Protein AF-L9LG79-F1 (afdb_monomer)

Foldseek 3Di:
DAFPDDAWDWDDPDPPDIDIDHHDDDDDDPPDDPLNCLLQVNDDLVPDPDLQSVLQVLQVQAAPVLLCVLQVWDFDADDPVDDRRDGGHLCSSQQRNQVPVVCADPVRGRPSSVSSSVVSVCSNVCVSPGDDDDPPDDRVVVVVVVVVVVVVVVVVVVPDPDDDDDDDDPPPDPPVVVVVPPDPPPPPPPPDDDDDDDDDDDDDDDDDDDDDDDDDDDDDDDPDDDDDDDDPVCVVCVVVPD

Solvent-accessible surface area (backbone atoms only — not comparable to full-atom values): 16298 Å² total; per-residue (Å²): 123,75,75,76,53,78,56,77,43,80,46,77,79,49,103,89,42,71,48,75,50,63,45,83,80,83,78,91,56,96,84,62,50,74,38,54,37,40,59,70,46,69,43,66,64,90,76,58,82,75,49,58,62,35,41,35,52,48,25,70,71,45,54,61,72,58,54,26,66,74,67,75,39,73,62,77,73,68,56,92,93,42,66,85,83,60,62,55,53,39,64,45,50,24,43,37,57,7,55,76,82,61,40,55,40,98,86,70,44,52,31,40,68,65,36,40,45,54,54,52,50,34,36,56,72,48,79,53,73,78,78,84,53,61,91,96,50,61,58,69,67,49,49,55,54,53,51,52,53,53,52,56,58,58,52,67,76,66,73,71,98,68,96,76,81,96,70,87,76,82,77,85,71,61,70,70,60,58,60,67,74,68,44,90,79,73,76,75,84,71,90,66,93,76,92,76,86,85,87,88,80,87,90,80,88,81,86,87,82,87,91,82,91,82,87,85,88,87,83,92,84,81,87,78,87,82,82,83,93,82,76,64,68,76,69,79,52,60,82,73,80,118

Sequence (242 aa):
MPGHTKHFQILYVEPGLCLCDCPGLVMPSFVSTKAEMTCKGILPIDQMRDHILPVSLVCQNIPRHVLEATYSISIIKPREDEDPLRPPTSEELLTAYGCMPGFMTAHGQPDQPRSARYILKDYVSGKLLYCHPPPGRDPVTFRHRHRRLLESRTDGDRIKTQPGGNKKAKQIENVVNKMFIHHENVRALTKGVQPGMGYKLGSGVVTAAAVSSESVVGKPWKKHGKGNKKEKSRRLYKHLDM

InterPro domains:
  IPR043358 Ras GTPase GNL1-like [PTHR45709] (2-238)

Secondary structure (DSSP, 8-state):
------S-EEEEEETTEEEEE--------TT--HHHHHHTT-S-GGG-S--HHHHHHHHHHS-HHHHHHHHT--PPPPPTTS-TTPPPPHHHHHHHHHHTTT-B-TTS-B-HHHHHHHHHHHHHHTSS---PPPTTS-HHHHHHHHHHHHHHHHHTTSS---------------HHHHHHHS-TT-------------------PPPP--------------------S---HHHHTGGG--

pLDDT: mean 71.98, std 23.33, range [27.42, 96.44]

Structure (mmCIF, N/CA/C/O backbone):
data_AF-L9LG79-F1
#
_entry.id   AF-L9LG79-F1
#
loop_
_atom_site.group_PDB
_atom_site.id
_atom_site.type_symbol
_atom_site.label_atom_id
_atom_site.label_alt_id
_atom_site.label_comp_id
_atom_site.label_asym_id
_atom_site.label_entity_id
_atom_site.label_seq_id
_atom_site.pdbx_PDB_ins_code
_atom_site.Cartn_x
_atom_site.Cartn_y
_atom_site.Cartn_z
_atom_site.occupancy
_atom_site.B_iso_or_equiv
_atom_site.auth_seq_id
_atom_site.auth_comp_id
_atom_site.auth_asym_id
_atom_site.auth_atom_id
_atom_site.pdbx_PDB_model_num
ATOM 1 N N . MET A 1 1 ? -4.180 7.624 9.162 1.00 57.59 1 MET A N 1
ATOM 2 C CA . MET A 1 1 ? -2.892 7.484 9.865 1.00 57.59 1 MET A CA 1
ATOM 3 C C . MET A 1 1 ? -3.133 6.618 11.085 1.00 57.59 1 MET A C 1
ATOM 5 O O . MET A 1 1 ? -4.168 6.811 11.713 1.00 57.59 1 MET A O 1
ATOM 9 N N . PRO A 1 2 ? -2.265 5.643 11.375 1.00 72.31 2 PRO A N 1
ATOM 10 C CA . PRO A 1 2 ? -2.375 4.846 12.594 1.00 72.31 2 PRO A CA 1
ATOM 11 C C . PRO A 1 2 ? -2.256 5.741 13.841 1.00 72.31 2 PRO A C 1
ATOM 13 O O . PRO A 1 2 ? -1.554 6.751 13.810 1.00 72.31 2 PRO A O 1
ATOM 16 N N . GLY A 1 3 ? -2.957 5.383 14.923 1.00 79.25 3 GLY A N 1
ATOM 17 C CA . GLY A 1 3 ? -2.868 6.084 16.213 1.00 79.25 3 GLY A CA 1
ATOM 18 C C . GLY A 1 3 ? -3.771 7.315 16.386 1.00 79.25 3 GLY A C 1
ATOM 19 O O . GLY A 1 3 ? -3.386 8.255 17.080 1.00 79.25 3 GLY A O 1
ATOM 20 N N . HIS A 1 4 ? -4.955 7.335 15.761 1.00 84.06 4 HIS A N 1
ATOM 21 C CA . HIS A 1 4 ? -5.929 8.428 15.934 1.00 84.06 4 HIS A CA 1
ATOM 22 C C . HIS A 1 4 ? -6.555 8.456 17.338 1.00 84.06 4 HIS A C 1
ATOM 24 O O . HIS A 1 4 ? -6.509 9.491 18.003 1.00 84.06 4 HIS A O 1
ATOM 30 N N . THR A 1 5 ? -7.089 7.329 17.819 1.00 88.00 5 THR A N 1
ATOM 31 C CA . THR A 1 5 ? -7.620 7.210 19.187 1.00 88.00 5 THR A CA 1
ATOM 32 C C . THR A 1 5 ? -6.463 7.013 20.166 1.00 88.00 5 THR A C 1
ATOM 34 O O . THR A 1 5 ? -5.733 6.027 20.080 1.00 88.00 5 THR A O 1
ATOM 37 N N . LYS A 1 6 ? -6.272 7.967 21.087 1.00 89.19 6 LYS A N 1
ATOM 38 C CA . LYS A 1 6 ? -5.185 7.939 22.091 1.00 89.19 6 LYS A CA 1
ATOM 39 C C . LYS A 1 6 ? -5.647 7.588 23.499 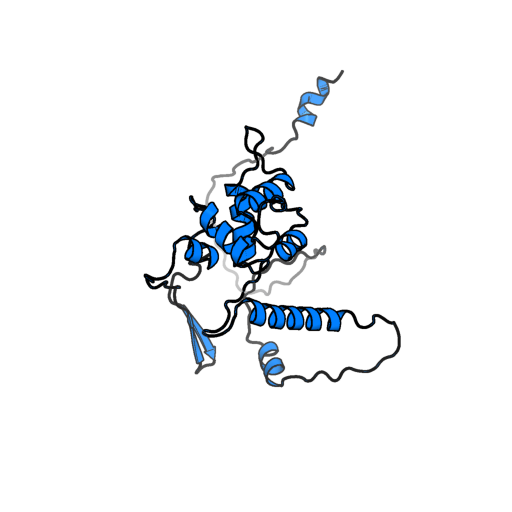1.00 89.19 6 LYS A C 1
ATOM 41 O O . LYS A 1 6 ? -4.856 7.098 24.297 1.00 89.19 6 LYS A O 1
ATOM 46 N N . HIS A 1 7 ? -6.904 7.874 23.807 1.00 91.56 7 HIS A N 1
ATOM 47 C CA . HIS A 1 7 ? -7.480 7.690 25.130 1.00 91.56 7 HIS A CA 1
ATOM 48 C C . HIS A 1 7 ? -8.669 6.751 25.029 1.00 91.56 7 HIS A C 1
ATOM 50 O O . HIS A 1 7 ? -9.323 6.699 23.991 1.00 91.56 7 HIS A O 1
ATOM 56 N N . PHE A 1 8 ? -8.934 6.029 26.111 1.00 93.62 8 PHE A N 1
ATOM 57 C CA . PHE A 1 8 ? -10.155 5.254 26.250 1.00 93.62 8 PHE A CA 1
ATOM 58 C C . PHE A 1 8 ? -11.365 6.194 26.231 1.00 93.62 8 PHE A C 1
ATOM 60 O O . PHE A 1 8 ? -11.352 7.234 26.895 1.00 93.62 8 PHE A O 1
ATOM 67 N N . GLN A 1 9 ? -12.383 5.853 25.451 1.00 93.75 9 GLN A N 1
ATOM 68 C CA . GLN A 1 9 ? -13.577 6.668 25.265 1.00 93.75 9 GLN A CA 1
ATOM 69 C C . GLN A 1 9 ? -14.819 5.807 25.462 1.00 93.75 9 GLN A C 1
ATOM 71 O O . GLN A 1 9 ? -14.896 4.695 24.950 1.00 93.75 9 GLN A O 1
ATOM 76 N N . ILE A 1 10 ? -15.798 6.342 26.192 1.00 95.31 10 ILE A N 1
ATOM 77 C CA . ILE A 1 10 ? -17.109 5.717 26.376 1.00 95.31 10 ILE A CA 1
ATOM 78 C C . ILE A 1 10 ? -18.143 6.581 25.661 1.00 95.31 10 ILE A C 1
ATOM 80 O O . ILE A 1 10 ? -18.226 7.786 25.903 1.00 95.31 10 ILE A O 1
ATOM 84 N N . LEU A 1 11 ? -18.942 5.960 24.804 1.00 94.31 11 LEU A N 1
ATOM 85 C CA . LEU A 1 11 ? -20.048 6.573 24.086 1.00 94.31 11 LEU A CA 1
ATOM 86 C C . LEU A 1 11 ? -21.357 5.908 24.525 1.00 94.31 11 LEU A C 1
ATOM 88 O O . LEU A 1 11 ? -21.603 4.743 24.222 1.00 94.31 11 LEU A O 1
ATOM 92 N N . TYR A 1 12 ? -22.200 6.644 25.242 1.00 95.25 12 TYR A N 1
ATOM 93 C CA . TYR A 1 12 ? -23.535 6.181 25.627 1.00 95.25 12 TYR A CA 1
ATOM 94 C C . TYR A 1 12 ? -24.492 6.348 24.442 1.00 95.25 12 TYR A C 1
ATOM 96 O O . TYR A 1 12 ? -24.709 7.471 23.988 1.00 95.25 12 TYR A O 1
ATOM 104 N N . VAL A 1 13 ? -25.031 5.240 23.927 1.00 95.38 13 VAL A N 1
ATOM 105 C CA . VAL A 1 13 ? -25.974 5.238 22.792 1.00 95.38 13 VAL A CA 1
ATOM 106 C C . VAL A 1 13 ? -27.411 5.229 23.307 1.00 95.38 13 VAL A C 1
ATOM 108 O O . V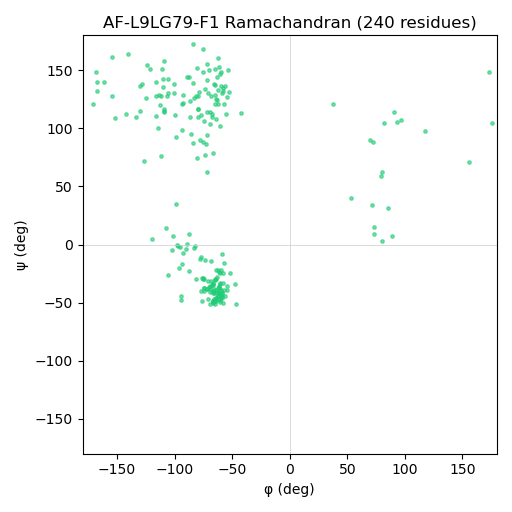AL A 1 13 ? -28.238 6.012 22.851 1.00 95.38 13 VAL A O 1
ATOM 111 N N . GLU A 1 14 ? -27.681 4.389 24.305 1.00 95.50 14 GLU A N 1
ATOM 112 C CA . GLU A 1 14 ? -28.974 4.248 24.975 1.00 95.50 14 GLU A CA 1
ATOM 113 C C . GLU A 1 14 ? -28.761 4.059 26.489 1.00 95.50 14 GLU A C 1
ATOM 115 O O . GLU A 1 14 ? -27.652 3.718 26.908 1.00 95.50 14 GLU A O 1
ATOM 120 N N . PRO A 1 15 ? -29.797 4.225 27.335 1.00 91.06 15 PRO A N 1
ATOM 121 C CA . PRO A 1 15 ? -29.670 4.126 28.795 1.00 91.06 15 PRO A CA 1
ATOM 122 C C . PRO A 1 15 ? -29.109 2.795 29.331 1.00 91.06 15 PRO A C 1
ATOM 124 O O . PRO A 1 15 ? -28.685 2.742 30.481 1.00 91.06 15 PRO A O 1
ATOM 127 N N . GLY A 1 16 ? -29.088 1.734 28.515 1.00 94.75 16 GLY A N 1
ATOM 128 C CA . GLY A 1 16 ? -28.491 0.432 28.841 1.00 94.75 16 GLY A CA 1
ATOM 129 C C . GLY A 1 16 ? -27.353 -0.010 27.913 1.00 94.75 16 GLY A C 1
ATOM 130 O O . GLY A 1 16 ? -26.875 -1.133 28.050 1.00 94.75 16 GLY A O 1
ATOM 131 N N . LEU A 1 17 ? -26.923 0.833 26.966 1.00 95.44 17 LEU A N 1
ATOM 132 C CA . LEU A 1 17 ? -25.898 0.496 25.976 1.00 95.44 17 LEU A CA 1
ATOM 133 C C . LEU A 1 17 ? -24.824 1.583 25.915 1.00 95.44 17 LEU A C 1
ATOM 135 O O . LEU A 1 17 ? -25.067 2.705 25.460 1.00 95.44 17 LEU A O 1
ATOM 139 N N . CYS A 1 18 ? -23.607 1.213 26.305 1.00 95.25 18 CYS A N 1
ATOM 140 C CA . CYS A 1 18 ? -22.413 2.013 26.087 1.00 95.25 18 CYS A CA 1
ATOM 141 C C . CYS A 1 18 ? -21.436 1.286 25.155 1.00 95.25 18 CYS A C 1
ATOM 143 O O . CYS A 1 18 ? -21.248 0.073 25.231 1.00 95.25 18 CYS A O 1
ATOM 145 N N . LEU A 1 19 ? -20.824 2.046 24.252 1.00 96.19 19 LEU A N 1
ATOM 146 C CA . LEU A 1 19 ? -19.728 1.602 23.405 1.00 96.19 19 LEU A CA 1
ATOM 147 C C . LEU A 1 19 ? -18.424 2.112 24.005 1.00 96.19 19 LEU A C 1
ATOM 149 O O . LEU A 1 19 ? -18.297 3.298 24.300 1.00 96.19 19 LEU A O 1
ATOM 153 N N . CYS A 1 20 ? -17.456 1.222 24.160 1.00 94.69 20 CYS A N 1
ATOM 154 C CA . CYS A 1 20 ? -16.129 1.561 24.650 1.00 94.69 20 CYS A CA 1
ATOM 155 C C . CYS A 1 20 ? -15.136 1.447 23.489 1.00 94.69 20 CYS A C 1
ATOM 157 O O . CYS A 1 20 ? -14.930 0.347 22.978 1.00 94.69 20 CYS A O 1
ATOM 159 N N . ASP A 1 21 ? -14.532 2.563 23.081 1.00 95.44 21 ASP A N 1
ATOM 160 C CA . ASP A 1 21 ? -13.437 2.593 22.106 1.00 95.44 21 ASP A CA 1
ATOM 161 C C . ASP A 1 21 ? -12.097 2.745 22.838 1.00 95.44 21 ASP A C 1
ATOM 163 O O . ASP A 1 21 ? -11.971 3.507 23.805 1.00 95.44 21 ASP A O 1
ATOM 167 N N . CYS A 1 22 ? -11.084 2.001 22.405 1.00 92.25 22 CYS A N 1
ATOM 168 C CA . CYS A 1 22 ? -9.771 1.966 23.039 1.00 92.25 22 CYS A CA 1
ATOM 169 C C . CYS A 1 22 ? -8.668 2.325 22.035 1.00 92.25 22 CYS A C 1
ATOM 171 O O . CYS A 1 22 ? -8.832 2.161 20.825 1.00 92.25 22 CYS A O 1
ATOM 173 N N . PRO A 1 23 ? -7.521 2.846 22.507 1.00 92.69 23 PRO A N 1
ATOM 174 C CA . PRO A 1 23 ? -6.395 3.089 21.620 1.00 92.69 23 PRO A CA 1
ATOM 175 C C . PRO A 1 23 ? -5.941 1.783 20.958 1.00 92.69 23 PRO A C 1
ATOM 177 O O . PRO A 1 23 ? -5.815 0.746 21.610 1.00 92.69 23 PRO A O 1
ATOM 180 N N . GLY A 1 24 ? -5.666 1.850 19.655 1.00 86.88 24 GLY A N 1
ATOM 181 C CA . GLY A 1 24 ? -5.198 0.697 18.893 1.00 86.88 24 GLY A CA 1
ATOM 182 C C . GLY A 1 24 ? -3.842 0.204 19.398 1.00 86.88 24 GLY A C 1
ATOM 183 O O . GLY A 1 24 ? -2.871 0.962 19.422 1.00 86.88 24 GLY A O 1
ATOM 184 N N . LEU A 1 25 ? -3.772 -1.076 19.759 1.00 88.69 25 LEU A N 1
ATOM 185 C CA . LEU A 1 25 ? -2.547 -1.766 20.149 1.00 88.69 25 LEU A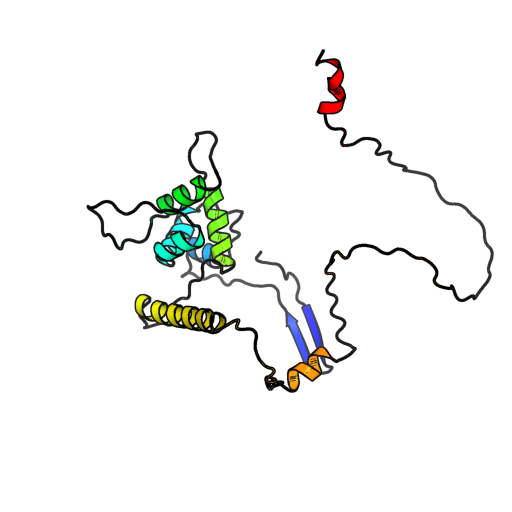 CA 1
ATOM 186 C C . LEU A 1 25 ? -2.168 -2.783 19.070 1.00 88.69 25 LEU A C 1
ATOM 188 O O . LEU A 1 25 ? -3.012 -3.540 18.595 1.00 88.69 25 LEU A O 1
ATOM 192 N N . VAL A 1 26 ? -0.887 -2.826 18.709 1.00 84.81 26 VAL A N 1
ATOM 193 C CA . VAL A 1 26 ? -0.342 -3.855 17.818 1.00 84.81 26 VAL A CA 1
ATOM 194 C C . VAL A 1 26 ? 0.534 -4.780 18.647 1.00 84.81 26 VAL A C 1
ATOM 196 O O . VAL A 1 26 ? 1.543 -4.345 19.200 1.00 84.81 26 VAL A O 1
ATOM 199 N N . MET A 1 27 ? 0.145 -6.051 18.745 1.00 83.75 27 MET A N 1
ATOM 200 C CA . MET A 1 27 ? 0.958 -7.061 19.420 1.00 83.75 27 MET A CA 1
ATOM 201 C C . MET A 1 27 ? 2.199 -7.396 18.578 1.00 83.75 27 MET A C 1
ATOM 203 O O . MET A 1 27 ? 2.097 -7.474 17.349 1.00 83.75 27 MET A O 1
ATOM 207 N N . PRO A 1 28 ? 3.366 -7.621 19.204 1.00 79.62 28 PRO A N 1
ATOM 208 C CA . PRO A 1 28 ? 4.542 -8.086 18.485 1.00 79.62 28 PRO A CA 1
ATOM 209 C C . PRO A 1 28 ? 4.257 -9.465 17.874 1.00 79.62 28 PRO A C 1
ATOM 211 O O . PRO A 1 28 ? 3.933 -10.417 18.578 1.00 79.62 28 PRO A O 1
ATOM 214 N N . SER A 1 29 ? 4.371 -9.569 16.550 1.00 78.81 29 SER A N 1
ATOM 215 C CA . SER A 1 29 ? 4.266 -10.831 15.818 1.00 78.81 29 SER A CA 1
ATOM 216 C C . SER A 1 29 ? 5.623 -11.173 15.223 1.00 78.81 29 SER A C 1
ATOM 218 O O . SER A 1 29 ? 6.137 -10.427 14.393 1.00 78.81 29 SER A O 1
ATOM 220 N N . PHE A 1 30 ? 6.181 -12.321 15.606 1.00 76.44 30 PHE A N 1
ATOM 221 C CA . PHE A 1 30 ? 7.454 -12.816 15.069 1.00 76.44 30 PHE A CA 1
ATOM 222 C C . PHE A 1 30 ? 7.379 -13.230 13.592 1.00 76.44 30 PHE A C 1
ATOM 224 O O . PHE A 1 30 ? 8.407 -13.405 12.949 1.00 76.44 30 PHE A O 1
ATOM 231 N N . VAL A 1 31 ? 6.168 -13.384 13.049 1.00 76.62 31 VAL A N 1
ATOM 232 C CA . VAL A 1 31 ? 5.935 -13.895 11.690 1.00 76.62 31 VAL A CA 1
ATOM 233 C C . VAL A 1 31 ? 5.826 -12.760 10.663 1.00 76.62 31 VAL A C 1
ATOM 235 O O . VAL A 1 31 ? 5.961 -12.995 9.468 1.00 76.62 31 VAL A O 1
ATOM 238 N N . SER A 1 32 ? 5.599 -11.515 11.097 1.00 82.88 32 SER A N 1
ATOM 239 C CA . SER A 1 32 ? 5.387 -10.393 10.175 1.00 82.88 32 SER A CA 1
ATOM 240 C C . SER A 1 32 ? 6.684 -9.655 9.864 1.00 82.88 32 SER A C 1
ATOM 242 O O . SER A 1 32 ? 7.326 -9.089 10.747 1.00 82.88 32 SER A O 1
ATOM 244 N N . THR A 1 33 ? 7.036 -9.580 8.582 1.00 91.12 33 THR A N 1
ATOM 245 C CA . THR A 1 33 ? 8.153 -8.742 8.134 1.00 91.12 33 THR A CA 1
ATOM 246 C C . THR A 1 33 ? 7.797 -7.252 8.210 1.00 91.12 33 THR A C 1
ATOM 248 O O . THR A 1 33 ? 6.635 -6.853 8.091 1.00 91.12 33 THR A O 1
ATOM 251 N N . LYS A 1 34 ? 8.809 -6.382 8.331 1.00 90.62 34 LYS A N 1
ATOM 252 C CA . LYS A 1 34 ? 8.632 -4.915 8.283 1.00 90.62 34 LYS A CA 1
ATOM 253 C C . LYS A 1 34 ? 7.909 -4.456 7.007 1.00 90.62 34 LYS A C 1
ATOM 255 O O . LYS A 1 34 ? 7.118 -3.511 7.039 1.00 90.62 34 LYS A O 1
ATOM 260 N N . ALA A 1 35 ? 8.170 -5.134 5.888 1.00 92.88 35 ALA A N 1
ATOM 261 C CA . ALA A 1 35 ? 7.524 -4.854 4.614 1.00 92.88 35 ALA A CA 1
ATOM 262 C C . ALA A 1 35 ? 6.016 -5.140 4.678 1.00 92.88 35 ALA A C 1
ATOM 264 O O . ALA A 1 35 ? 5.216 -4.262 4.356 1.00 92.88 35 ALA A O 1
ATOM 265 N N . GLU A 1 36 ? 5.619 -6.298 5.210 1.00 92.25 36 GLU A N 1
ATOM 266 C CA . 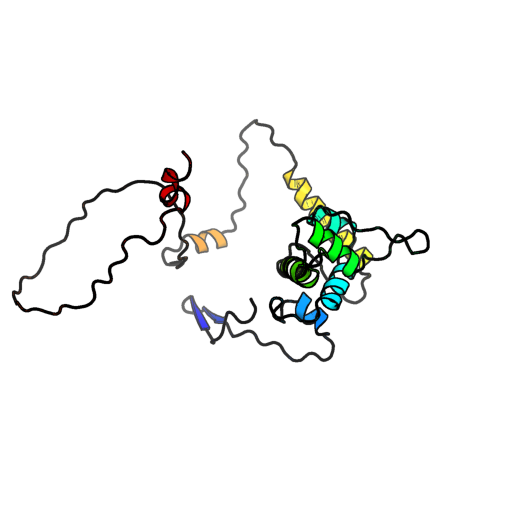GLU A 1 36 ? 4.207 -6.621 5.428 1.00 92.25 36 GLU A CA 1
ATOM 267 C C . GLU A 1 36 ? 3.518 -5.646 6.379 1.00 92.25 36 GLU A C 1
ATOM 269 O O . GLU A 1 36 ? 2.399 -5.217 6.110 1.00 92.25 36 GLU A O 1
ATOM 274 N N . MET A 1 37 ? 4.172 -5.268 7.480 1.00 91.88 37 MET A N 1
ATOM 275 C CA . MET A 1 37 ? 3.613 -4.293 8.421 1.00 91.88 37 MET A CA 1
ATOM 276 C C . MET A 1 37 ? 3.358 -2.935 7.751 1.00 91.88 37 MET A C 1
ATOM 278 O O . MET A 1 37 ? 2.394 -2.247 8.086 1.00 91.88 37 MET A O 1
ATOM 282 N N . THR A 1 38 ? 4.191 -2.558 6.778 1.00 93.25 38 THR A N 1
ATOM 283 C CA . THR A 1 38 ? 4.014 -1.331 5.990 1.00 93.25 38 THR A CA 1
ATOM 284 C C . THR A 1 38 ? 2.827 -1.466 5.033 1.00 93.25 38 THR A C 1
ATOM 286 O O . THR A 1 38 ? 1.958 -0.598 5.015 1.00 93.25 38 THR A O 1
ATOM 289 N N . CYS A 1 39 ? 2.724 -2.584 4.306 1.00 92.75 39 CYS A N 1
ATOM 290 C CA . CYS A 1 39 ? 1.586 -2.884 3.427 1.00 92.75 39 CYS A CA 1
ATOM 291 C C . CYS A 1 39 ? 0.252 -3.016 4.184 1.00 92.75 39 CYS A C 1
ATOM 293 O O . CYS A 1 39 ? -0.796 -2.728 3.617 1.00 92.75 39 CYS A O 1
ATOM 295 N N . LYS A 1 40 ? 0.281 -3.424 5.459 1.00 90.75 40 LYS A N 1
ATOM 296 C CA . LYS A 1 40 ? -0.885 -3.498 6.360 1.00 90.75 40 LYS A CA 1
ATOM 297 C C . LYS A 1 40 ? -1.240 -2.146 7.006 1.00 90.75 40 LYS A C 1
ATOM 299 O O . LYS A 1 40 ? -2.194 -2.074 7.772 1.00 90.75 40 LYS A O 1
ATOM 304 N N . GLY A 1 41 ? -0.481 -1.077 6.739 1.00 90.31 41 GLY A N 1
ATOM 305 C CA . GLY A 1 41 ? -0.735 0.260 7.292 1.00 90.31 41 GLY A CA 1
ATOM 306 C C . GLY A 1 41 ? -0.402 0.423 8.781 1.00 90.31 41 GLY A C 1
ATOM 307 O O . GLY A 1 41 ? -0.823 1.406 9.392 1.00 90.31 41 GLY A O 1
ATOM 308 N N . ILE A 1 42 ? 0.350 -0.518 9.363 1.00 90.38 42 ILE A N 1
ATOM 309 C CA . ILE A 1 42 ? 0.795 -0.473 10.764 1.00 90.38 42 ILE A CA 1
ATOM 310 C C . ILE A 1 42 ? 1.941 0.530 10.915 1.00 90.38 42 ILE A C 1
ATOM 312 O O . ILE A 1 42 ? 1.929 1.371 11.813 1.00 90.38 42 ILE A O 1
ATOM 316 N N . LEU A 1 43 ? 2.938 0.437 10.030 1.00 90.31 43 LEU A N 1
ATOM 317 C CA . LEU A 1 43 ? 4.090 1.335 10.033 1.00 90.31 43 LEU A CA 1
ATOM 318 C C . LEU A 1 43 ? 3.808 2.598 9.205 1.00 90.31 43 LEU A C 1
ATOM 320 O O . LEU A 1 43 ? 3.144 2.523 8.167 1.00 90.31 43 LEU A O 1
ATOM 324 N N . PRO A 1 44 ? 4.326 3.768 9.620 1.00 91.25 44 PRO A N 1
ATOM 325 C CA . PRO A 1 44 ? 4.123 5.012 8.891 1.00 91.25 44 PRO A CA 1
ATOM 326 C C . PRO A 1 44 ? 4.849 4.989 7.537 1.00 91.25 44 PRO A C 1
ATOM 328 O O . PRO A 1 44 ? 6.076 5.061 7.469 1.00 91.25 44 PRO A O 1
ATOM 331 N N . ILE A 1 45 ? 4.077 4.968 6.446 1.00 94.06 45 ILE A N 1
ATOM 332 C CA . ILE A 1 45 ? 4.592 4.981 5.061 1.00 94.06 45 ILE A CA 1
ATOM 333 C C . ILE A 1 45 ? 5.418 6.247 4.779 1.00 94.06 45 ILE A C 1
ATOM 335 O O . ILE A 1 45 ? 6.411 6.207 4.056 1.00 94.06 45 ILE A O 1
ATOM 339 N N . ASP A 1 46 ? 5.050 7.384 5.373 1.00 92.00 46 ASP A N 1
ATOM 340 C CA . ASP A 1 46 ? 5.747 8.654 5.138 1.00 92.00 46 ASP A CA 1
ATOM 341 C C . ASP A 1 46 ? 7.207 8.636 5.617 1.00 92.00 46 ASP A C 1
ATOM 343 O O . ASP A 1 46 ? 8.060 9.273 5.004 1.00 92.00 46 ASP A O 1
ATOM 347 N N . GLN A 1 47 ? 7.514 7.851 6.653 1.00 89.94 47 GLN A N 1
ATOM 348 C CA . GLN A 1 47 ? 8.840 7.775 7.279 1.00 89.94 47 GLN A CA 1
ATOM 349 C C . GLN A 1 47 ? 9.643 6.542 6.838 1.00 89.94 47 GLN A C 1
ATOM 351 O O . GLN A 1 47 ? 10.710 6.262 7.388 1.00 89.94 47 GLN A O 1
ATOM 356 N N . MET A 1 48 ? 9.150 5.783 5.854 1.00 90.62 48 MET A N 1
ATOM 357 C CA . MET A 1 48 ? 9.848 4.591 5.386 1.00 90.62 48 MET A CA 1
ATOM 358 C C . MET A 1 48 ? 11.187 4.945 4.723 1.00 90.62 48 MET A C 1
ATOM 360 O O . MET A 1 48 ? 11.277 5.892 3.931 1.00 90.62 48 MET A O 1
ATOM 364 N N . ARG A 1 49 ? 12.213 4.146 5.036 1.00 89.56 49 ARG A N 1
ATOM 365 C CA . ARG A 1 49 ? 13.526 4.169 4.370 1.00 89.56 49 ARG A CA 1
ATOM 366 C C . ARG A 1 49 ? 13.578 3.132 3.246 1.00 89.56 49 ARG A C 1
ATOM 368 O O . ARG A 1 49 ? 13.907 3.459 2.109 1.00 89.56 49 ARG A O 1
ATOM 375 N N . ASP A 1 50 ? 13.135 1.915 3.555 1.00 92.69 50 ASP A N 1
ATOM 376 C CA . ASP A 1 50 ? 13.176 0.768 2.647 1.00 92.69 50 ASP A CA 1
ATOM 377 C C . ASP A 1 50 ? 11.849 0.653 1.891 1.00 92.69 50 ASP A C 1
ATOM 379 O O . ASP A 1 50 ? 10.857 0.149 2.415 1.00 92.69 50 ASP A O 1
ATOM 383 N N . HIS A 1 51 ? 11.818 1.155 0.659 1.00 94.50 51 HIS A N 1
ATOM 384 C CA . HIS A 1 51 ? 10.611 1.177 -0.172 1.00 94.50 51 HIS A CA 1
ATOM 385 C C . HIS A 1 51 ? 10.527 -0.006 -1.147 1.00 94.50 51 HIS A C 1
ATOM 387 O O . HIS A 1 51 ? 9.439 -0.365 -1.587 1.00 94.50 51 HIS A O 1
ATOM 393 N N . ILE A 1 52 ? 11.661 -0.647 -1.439 1.00 95.19 52 ILE A N 1
ATOM 394 C CA . ILE A 1 52 ? 11.770 -1.744 -2.409 1.00 95.19 52 ILE A CA 1
ATOM 395 C C . ILE A 1 52 ? 10.974 -2.971 -1.946 1.00 95.19 52 ILE A C 1
ATOM 397 O O . ILE A 1 52 ? 10.133 -3.472 -2.688 1.00 95.19 52 ILE A O 1
ATOM 401 N N . LEU A 1 53 ? 11.183 -3.431 -0.705 1.00 95.06 53 LEU A N 1
ATOM 402 C CA . LEU A 1 53 ? 10.533 -4.644 -0.192 1.00 95.06 53 LEU A CA 1
ATOM 403 C C . LEU A 1 53 ? 8.999 -4.520 -0.098 1.00 95.06 53 LEU A C 1
ATOM 405 O O . LEU A 1 53 ? 8.321 -5.410 -0.612 1.00 95.06 53 LEU A O 1
ATOM 409 N N . PRO A 1 54 ? 8.417 -3.445 0.483 1.00 95.62 54 PRO A N 1
ATOM 410 C CA . PRO A 1 54 ? 6.963 -3.271 0.483 1.00 95.62 54 PRO A CA 1
ATOM 411 C C . PRO A 1 54 ? 6.367 -3.233 -0.928 1.00 95.62 54 PRO A C 1
ATOM 413 O O . PRO A 1 54 ? 5.331 -3.841 -1.176 1.00 95.62 54 PRO A O 1
ATOM 416 N N . VAL A 1 55 ? 7.020 -2.549 -1.873 1.00 96.44 55 VAL A N 1
ATOM 417 C CA . VAL A 1 55 ? 6.530 -2.470 -3.257 1.00 96.44 55 VAL A CA 1
ATOM 418 C C . VAL A 1 55 ? 6.653 -3.818 -3.967 1.00 96.44 55 VAL A C 1
ATOM 420 O O . VAL A 1 55 ? 5.738 -4.201 -4.686 1.00 96.44 55 VAL A O 1
ATOM 423 N N . SER A 1 56 ? 7.722 -4.576 -3.720 1.00 95.56 56 SER A N 1
ATOM 424 C CA . SER A 1 56 ? 7.882 -5.935 -4.250 1.00 95.56 56 SER A CA 1
ATOM 425 C C . SER A 1 56 ? 6.742 -6.856 -3.799 1.00 95.56 56 SER A C 1
ATOM 427 O O . SER A 1 56 ? 6.164 -7.566 -4.621 1.00 95.56 56 SER A O 1
ATOM 429 N N . LEU A 1 57 ? 6.319 -6.769 -2.530 1.00 94.62 57 LEU A N 1
ATOM 430 C CA . LEU A 1 57 ? 5.135 -7.491 -2.045 1.00 94.62 57 LEU A CA 1
ATOM 431 C C . LEU A 1 57 ? 3.855 -7.061 -2.775 1.00 94.62 57 LEU A C 1
ATOM 433 O O . LEU A 1 57 ? 3.036 -7.905 -3.135 1.00 94.62 57 LEU A O 1
ATOM 437 N N . VAL A 1 58 ? 3.680 -5.762 -3.040 1.00 94.94 58 VAL A N 1
ATOM 438 C CA . VAL A 1 58 ? 2.539 -5.268 -3.831 1.00 94.94 58 VAL A CA 1
ATOM 439 C C . VAL A 1 58 ? 2.567 -5.840 -5.250 1.00 94.94 58 VAL A C 1
ATOM 441 O O . VAL A 1 58 ? 1.527 -6.285 -5.728 1.00 94.94 58 VAL A O 1
ATOM 444 N N . CYS A 1 59 ? 3.730 -5.897 -5.901 1.00 93.88 59 CYS A N 1
ATOM 445 C CA . CYS A 1 59 ? 3.880 -6.490 -7.231 1.00 93.88 59 CYS A CA 1
ATOM 446 C C . CYS A 1 59 ? 3.597 -8.000 -7.268 1.00 93.88 59 CYS A C 1
ATOM 448 O O . CYS A 1 59 ? 3.138 -8.513 -8.284 1.00 93.88 59 CYS A O 1
ATOM 450 N N . GLN A 1 60 ? 3.867 -8.721 -6.179 1.00 92.06 60 GLN A N 1
ATOM 451 C CA . GLN A 1 60 ? 3.539 -10.146 -6.065 1.00 92.06 60 GLN A CA 1
ATOM 452 C C . GLN A 1 60 ? 2.034 -10.363 -5.848 1.00 92.06 60 GLN A C 1
ATOM 454 O O . GLN A 1 60 ? 1.440 -11.282 -6.410 1.00 92.06 60 GLN A O 1
ATOM 459 N N . ASN A 1 61 ? 1.396 -9.489 -5.069 1.00 91.06 61 ASN A N 1
ATOM 460 C CA . ASN A 1 61 ? -0.028 -9.578 -4.745 1.00 91.06 61 ASN A CA 1
ATOM 461 C C . ASN A 1 61 ? -0.930 -9.104 -5.905 1.00 91.06 61 ASN A C 1
ATOM 463 O O . ASN A 1 61 ? -1.990 -9.684 -6.192 1.00 91.06 61 ASN A O 1
ATOM 467 N N . ILE A 1 62 ? -0.524 -8.029 -6.586 1.00 90.88 62 ILE A N 1
ATOM 468 C CA . ILE A 1 62 ? -1.286 -7.364 -7.644 1.00 90.88 62 ILE A CA 1
ATOM 469 C C . ILE A 1 62 ? -0.663 -7.683 -9.016 1.00 90.88 62 ILE A C 1
ATOM 471 O O . ILE A 1 62 ? 0.521 -7.460 -9.234 1.00 90.88 62 ILE A O 1
ATOM 475 N N . PRO A 1 63 ? -1.451 -8.169 -9.986 1.00 89.75 63 PRO A N 1
ATOM 476 C CA . PRO A 1 63 ? -0.970 -8.636 -11.263 1.00 89.75 63 PRO A CA 1
ATOM 477 C C . PRO A 1 63 ? -0.743 -7.427 -12.163 1.00 89.75 63 PRO A C 1
ATOM 479 O O . PRO A 1 63 ? -1.453 -6.420 -12.066 1.00 89.75 63 PRO A O 1
ATOM 482 N N . ARG A 1 64 ? 0.194 -7.576 -13.099 1.00 89.88 64 ARG A N 1
ATOM 483 C CA . ARG A 1 64 ? 0.622 -6.514 -14.019 1.00 89.88 64 ARG A CA 1
ATOM 484 C C . ARG A 1 64 ? -0.556 -5.765 -14.658 1.00 89.88 64 ARG A C 1
ATOM 486 O O . ARG A 1 64 ? -0.646 -4.555 -14.501 1.00 89.88 64 ARG A O 1
ATOM 493 N N . HIS A 1 65 ? -1.518 -6.486 -15.242 1.00 88.44 65 HIS A N 1
ATOM 494 C CA . HIS A 1 65 ? -2.675 -5.873 -15.915 1.00 88.44 65 HIS A CA 1
ATOM 495 C C . HIS A 1 65 ? -3.520 -4.951 -15.015 1.00 88.44 65 HIS A C 1
ATOM 497 O O . HIS A 1 65 ? -4.070 -3.966 -15.495 1.00 88.44 65 HIS A O 1
ATOM 503 N N . VAL A 1 66 ? -3.634 -5.244 -13.713 1.00 90.19 66 VAL A N 1
ATOM 504 C CA . VAL A 1 66 ? -4.385 -4.387 -12.778 1.00 90.19 66 VAL A CA 1
ATOM 505 C C . VAL A 1 66 ? -3.594 -3.123 -12.461 1.00 90.19 66 VAL A C 1
ATOM 507 O O . VAL A 1 66 ? -4.187 -2.050 -12.394 1.00 90.19 66 VAL A O 1
ATOM 510 N N . LEU A 1 67 ? -2.274 -3.224 -12.287 1.00 91.88 67 LEU A N 1
ATOM 511 C CA . LEU A 1 67 ? -1.412 -2.061 -12.045 1.00 91.88 67 LEU A CA 1
ATOM 512 C C . LEU A 1 67 ? -1.419 -1.115 -13.251 1.00 91.88 67 LEU A C 1
ATOM 514 O O . LEU A 1 67 ? -1.620 0.087 -13.083 1.00 91.88 67 LEU A O 1
ATOM 518 N N . GLU A 1 68 ? -1.276 -1.669 -14.455 1.00 92.38 68 GLU A N 1
ATOM 519 C CA . GLU A 1 68 ? -1.317 -0.919 -15.714 1.00 92.38 68 GLU A CA 1
ATOM 520 C C . GLU A 1 68 ? -2.668 -0.225 -15.904 1.00 92.38 68 GLU A C 1
ATOM 522 O O . GLU A 1 68 ? -2.708 0.977 -16.150 1.00 92.38 68 GLU A O 1
ATOM 527 N N . ALA A 1 69 ? -3.780 -0.939 -15.690 1.00 90.88 69 ALA A N 1
ATOM 528 C CA . ALA A 1 69 ? -5.119 -0.362 -15.795 1.00 90.88 69 ALA A CA 1
ATOM 529 C C . ALA A 1 69 ? -5.395 0.713 -14.728 1.00 90.88 69 ALA A C 1
ATOM 531 O O . ALA A 1 69 ? -5.995 1.743 -15.028 1.00 90.88 69 ALA A O 1
ATOM 532 N N . THR A 1 70 ? -4.951 0.502 -13.485 1.00 91.50 70 THR A N 1
ATOM 533 C CA . THR A 1 70 ? -5.239 1.419 -12.366 1.00 91.50 70 THR A CA 1
ATOM 534 C C . THR A 1 70 ? -4.466 2.727 -12.479 1.00 91.50 70 THR A C 1
ATOM 536 O O . THR A 1 70 ? -4.992 3.788 -12.139 1.00 91.50 70 THR A O 1
ATOM 539 N N . TYR A 1 71 ? -3.213 2.662 -12.928 1.00 92.06 71 TYR A N 1
ATOM 540 C CA . TYR A 1 71 ? -2.343 3.831 -13.024 1.00 92.06 71 TYR A CA 1
ATOM 541 C C . TYR A 1 71 ? -2.201 4.377 -14.441 1.00 92.06 71 TYR A C 1
ATOM 543 O O . TYR A 1 71 ? -1.586 5.423 -14.600 1.00 92.06 71 TYR A O 1
ATOM 551 N N . SER A 1 72 ? -2.783 3.716 -15.447 1.00 91.69 72 SER A N 1
ATOM 552 C CA . SER A 1 72 ? -2.605 4.067 -16.863 1.00 91.69 72 SER A CA 1
ATOM 553 C C . SER A 1 72 ? -1.124 4.153 -17.256 1.00 91.69 72 SER A C 1
ATOM 555 O O . SER A 1 72 ? -0.708 5.049 -17.985 1.00 91.69 72 SER A O 1
ATOM 557 N N . ILE A 1 73 ? -0.323 3.218 -16.741 1.00 91.81 73 ILE A N 1
ATOM 558 C CA . ILE A 1 73 ? 1.115 3.112 -17.008 1.00 91.81 73 ILE A CA 1
ATOM 559 C C . ILE A 1 73 ? 1.401 1.866 -17.839 1.00 91.81 73 ILE A C 1
ATOM 561 O O . ILE A 1 73 ? 0.705 0.862 -17.714 1.00 91.81 73 ILE A O 1
ATOM 565 N N . SER A 1 74 ? 2.459 1.920 -18.644 1.00 89.38 74 SER A N 1
ATOM 566 C CA . SER A 1 74 ? 3.005 0.750 -19.332 1.00 89.38 74 SER A CA 1
ATOM 567 C C . SER A 1 74 ? 4.216 0.253 -18.555 1.00 89.38 74 SER A C 1
ATOM 569 O O . SER A 1 74 ? 5.240 0.936 -18.511 1.00 89.38 74 SER A O 1
ATOM 571 N N . ILE A 1 75 ? 4.109 -0.920 -17.931 1.00 89.56 75 ILE A N 1
ATOM 572 C CA . ILE A 1 75 ? 5.237 -1.530 -17.225 1.00 89.56 75 ILE A CA 1
ATOM 573 C C . ILE A 1 75 ? 6.077 -2.291 -18.253 1.00 89.56 75 ILE A C 1
ATOM 575 O O . ILE A 1 75 ? 5.539 -2.947 -19.145 1.00 89.56 75 ILE A O 1
ATOM 579 N N . ILE A 1 76 ? 7.403 -2.202 -18.143 1.00 87.12 76 ILE A N 1
ATOM 580 C CA . ILE A 1 76 ? 8.312 -2.924 -19.039 1.00 87.12 76 ILE A CA 1
ATOM 581 C C . ILE A 1 76 ? 8.031 -4.430 -18.916 1.00 87.12 76 ILE A C 1
ATOM 583 O O . ILE A 1 76 ? 7.893 -4.972 -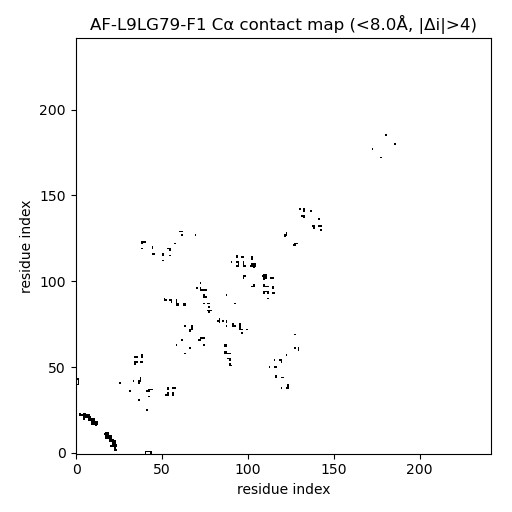17.814 1.00 87.12 76 ILE A O 1
ATOM 587 N N . LYS A 1 77 ? 7.872 -5.095 -20.064 1.00 83.94 77 LYS A N 1
ATOM 588 C CA . LYS A 1 77 ? 7.673 -6.545 -20.111 1.00 83.94 77 LYS A CA 1
ATOM 589 C C . LYS A 1 77 ? 9.007 -7.255 -19.849 1.00 83.94 77 LYS A C 1
ATOM 591 O O . LYS A 1 77 ? 10.044 -6.708 -20.231 1.00 83.94 77 LYS A O 1
ATOM 596 N N . PRO A 1 78 ? 8.989 -8.449 -19.230 1.00 85.62 78 PRO A N 1
ATOM 597 C CA . PRO A 1 78 ? 10.188 -9.269 -19.105 1.00 85.62 78 PRO A CA 1
ATOM 598 C C . PRO A 1 78 ? 10.832 -9.494 -20.476 1.00 85.62 78 PRO A C 1
ATOM 600 O O . PRO A 1 78 ? 10.141 -9.483 -21.501 1.00 85.62 78 PRO A O 1
ATOM 603 N N . ARG A 1 79 ? 12.156 -9.664 -20.489 1.00 83.31 79 ARG A N 1
ATOM 604 C CA . ARG A 1 79 ? 12.898 -10.022 -21.706 1.00 83.31 79 ARG A CA 1
ATOM 605 C C . ARG A 1 79 ? 12.441 -11.386 -22.225 1.00 83.31 79 ARG A C 1
ATOM 607 O O . ARG A 1 79 ? 11.884 -12.170 -21.467 1.00 83.31 79 ARG A O 1
ATOM 614 N N . GLU A 1 80 ? 12.703 -11.668 -23.500 1.00 77.88 80 GLU A N 1
ATOM 615 C CA . GLU A 1 80 ? 12.321 -12.943 -24.135 1.00 77.88 80 GLU A CA 1
ATOM 616 C C . GLU A 1 80 ? 12.966 -14.167 -23.459 1.00 77.88 80 GLU A C 1
ATOM 618 O O . GLU A 1 80 ? 12.389 -15.249 -23.487 1.00 77.88 80 GLU A O 1
ATOM 623 N N . ASP A 1 81 ? 14.108 -13.973 -22.790 1.00 80.94 81 ASP A N 1
ATOM 624 C CA . ASP A 1 81 ? 14.809 -15.005 -22.013 1.00 80.94 81 ASP A CA 1
ATOM 625 C C . ASP A 1 81 ? 14.168 -15.299 -20.637 1.00 80.94 81 ASP A C 1
ATOM 627 O O . ASP A 1 81 ? 14.563 -16.248 -19.961 1.00 80.94 81 ASP A O 1
ATOM 631 N N . GLU A 1 82 ? 13.211 -14.479 -20.182 1.00 81.94 82 GLU A N 1
ATOM 632 C CA . GLU A 1 82 ? 12.538 -14.614 -18.883 1.00 81.94 82 GLU A CA 1
ATOM 633 C C . GLU A 1 82 ? 11.081 -15.075 -19.026 1.00 81.94 82 GLU A C 1
ATOM 635 O O . GLU A 1 82 ? 10.421 -14.847 -20.038 1.00 81.94 82 GLU A O 1
ATOM 640 N N . ASP A 1 83 ? 10.534 -15.656 -17.952 1.00 81.56 83 ASP A N 1
ATOM 641 C CA . ASP A 1 83 ? 9.129 -16.060 -17.903 1.00 81.56 83 ASP A CA 1
ATOM 642 C C . ASP A 1 83 ? 8.178 -14.875 -18.181 1.00 81.56 83 ASP A C 1
ATOM 644 O O . ASP A 1 83 ? 8.114 -13.923 -17.389 1.00 81.56 83 ASP A O 1
ATOM 648 N N . PRO A 1 84 ? 7.326 -14.946 -19.225 1.00 78.75 84 PRO A N 1
ATOM 649 C CA . PRO A 1 84 ? 6.393 -13.865 -19.560 1.00 78.75 84 PRO A CA 1
ATOM 650 C C . PRO A 1 84 ? 5.369 -13.567 -18.453 1.00 78.75 84 PRO A C 1
ATOM 652 O O . PRO A 1 84 ? 4.812 -12.469 -18.374 1.00 78.75 84 PRO A O 1
ATOM 655 N N . LEU A 1 85 ? 5.105 -14.557 -17.596 1.00 79.00 85 LEU A N 1
ATOM 656 C CA . LEU A 1 85 ? 4.151 -14.490 -16.488 1.00 79.00 85 LEU A CA 1
ATOM 657 C C . LEU A 1 85 ? 4.770 -13.971 -15.180 1.00 79.00 85 LEU A C 1
ATOM 659 O O . LEU A 1 85 ? 4.049 -13.848 -14.186 1.00 79.00 85 LEU A O 1
ATOM 663 N N . ARG A 1 86 ? 6.068 -13.633 -15.161 1.00 87.12 86 ARG A N 1
ATOM 664 C CA . ARG A 1 86 ? 6.746 -13.108 -13.970 1.00 87.12 86 ARG A CA 1
ATOM 665 C C . ARG A 1 86 ? 6.057 -11.826 -13.468 1.00 87.12 86 ARG A C 1
ATOM 667 O O . ARG A 1 86 ? 5.759 -10.936 -14.283 1.00 87.12 86 ARG A O 1
ATOM 674 N N . PRO A 1 87 ? 5.814 -11.690 -12.147 1.00 88.06 87 PRO A N 1
ATOM 675 C CA . PRO A 1 87 ? 5.326 -10.438 -11.581 1.00 88.06 87 PRO A CA 1
ATOM 676 C C . PRO A 1 87 ? 6.322 -9.298 -11.854 1.00 88.06 87 PRO A C 1
ATOM 678 O O . PRO A 1 87 ? 7.527 -9.546 -11.935 1.00 88.06 87 PRO A O 1
ATOM 681 N N . PRO A 1 88 ? 5.844 -8.052 -12.006 1.00 91.38 88 PRO A N 1
ATOM 682 C CA . PRO A 1 88 ? 6.720 -6.923 -12.294 1.00 91.38 88 PRO A CA 1
ATOM 683 C C . PRO A 1 88 ? 7.698 -6.675 -11.144 1.00 91.38 88 PRO A C 1
ATOM 685 O O . PRO A 1 88 ? 7.343 -6.809 -9.971 1.00 91.38 88 PRO A O 1
ATOM 688 N N . THR A 1 89 ? 8.928 -6.275 -11.455 1.00 93.25 89 THR A N 1
ATOM 689 C CA . THR A 1 89 ? 9.870 -5.859 -10.408 1.00 93.25 89 THR A CA 1
ATOM 690 C C . THR A 1 89 ? 9.422 -4.522 -9.817 1.00 93.25 89 THR A C 1
ATOM 692 O O . THR A 1 89 ? 8.823 -3.685 -10.496 1.00 93.25 89 THR A O 1
ATOM 695 N N . SER A 1 90 ? 9.728 -4.285 -8.540 1.00 94.38 90 SER A N 1
ATOM 696 C CA . SER A 1 90 ? 9.455 -2.997 -7.891 1.00 94.38 90 SER A CA 1
ATOM 697 C C . SER A 1 90 ? 10.071 -1.820 -8.650 1.00 94.38 90 SER A C 1
ATOM 699 O O . SER A 1 90 ? 9.440 -0.779 -8.775 1.00 94.38 90 SER A O 1
ATOM 701 N N . GLU A 1 91 ? 11.277 -1.986 -9.190 1.00 93.62 91 GLU A N 1
AT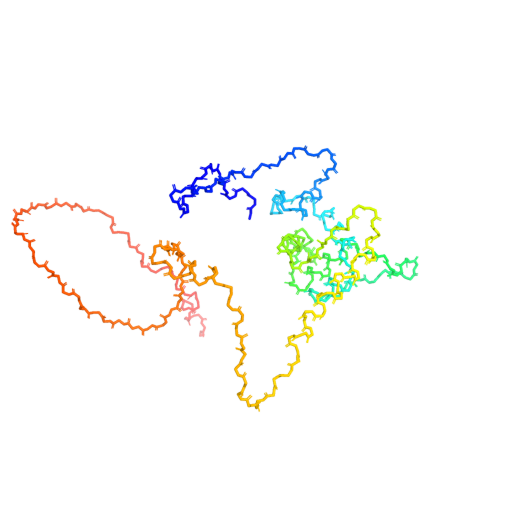OM 702 C CA . GLU A 1 91 ? 11.961 -0.968 -9.988 1.00 93.62 91 GLU A CA 1
ATOM 703 C C . GLU A 1 91 ? 11.215 -0.637 -11.285 1.00 93.62 91 GLU A C 1
ATOM 705 O O . GLU A 1 91 ? 10.992 0.538 -11.569 1.00 93.62 91 GLU A O 1
ATOM 710 N N . GLU A 1 92 ? 10.757 -1.646 -12.032 1.00 93.56 92 GLU A N 1
ATOM 711 C CA . GLU A 1 92 ? 9.985 -1.460 -13.269 1.00 93.56 92 GLU A CA 1
ATOM 712 C C . GLU A 1 92 ? 8.702 -0.666 -13.000 1.00 93.56 92 GLU A C 1
ATOM 714 O O . GLU A 1 92 ? 8.395 0.297 -13.706 1.00 93.56 92 GLU A O 1
ATOM 719 N N . LEU A 1 93 ? 7.976 -1.036 -11.938 1.00 94.62 93 LEU A N 1
ATOM 720 C CA . LEU A 1 93 ? 6.748 -0.359 -11.531 1.00 94.62 93 LEU A CA 1
ATOM 721 C C . LEU A 1 93 ? 7.014 1.091 -11.106 1.00 94.62 93 LEU A C 1
ATOM 723 O O . LEU A 1 93 ? 6.305 2.001 -11.534 1.00 94.62 93 LEU A O 1
ATOM 727 N N . LEU A 1 94 ? 8.017 1.316 -10.255 1.00 94.75 94 LEU A N 1
ATOM 728 C CA . LEU A 1 94 ? 8.322 2.641 -9.712 1.00 94.75 94 LEU A CA 1
ATOM 729 C C . LEU A 1 94 ? 8.875 3.587 -10.770 1.00 94.75 94 LEU A C 1
ATOM 731 O O . LEU A 1 94 ? 8.552 4.771 -10.750 1.00 94.75 94 LEU A O 1
ATOM 735 N N . THR A 1 95 ? 9.666 3.066 -11.701 1.00 93.56 95 THR A N 1
ATOM 736 C CA . THR A 1 95 ? 10.205 3.827 -12.829 1.00 93.56 95 THR A CA 1
ATOM 737 C C . THR A 1 95 ? 9.072 4.234 -13.766 1.00 93.56 95 THR A C 1
ATOM 739 O O . THR A 1 95 ? 8.911 5.420 -14.046 1.00 93.56 95 THR A O 1
ATOM 742 N N . ALA A 1 96 ? 8.215 3.287 -14.167 1.00 93.31 96 ALA A N 1
ATOM 743 C CA . ALA A 1 96 ? 7.059 3.572 -15.017 1.00 93.31 96 ALA A CA 1
ATOM 744 C C . ALA A 1 96 ? 6.101 4.585 -14.365 1.00 93.31 96 ALA A C 1
ATOM 746 O O . ALA A 1 96 ? 5.676 5.547 -15.008 1.00 93.31 96 ALA A O 1
ATOM 747 N N . TYR A 1 97 ? 5.804 4.411 -13.073 1.00 94.19 97 TYR A N 1
ATOM 748 C CA . TYR A 1 97 ? 4.931 5.323 -12.340 1.00 94.19 97 TYR A CA 1
ATOM 749 C C . TYR A 1 97 ? 5.566 6.688 -12.085 1.00 94.19 97 TYR A C 1
ATOM 751 O O . TYR A 1 97 ? 4.851 7.677 -12.131 1.00 94.19 97 TYR A O 1
ATOM 759 N N . GLY A 1 98 ? 6.872 6.776 -11.823 1.00 92.56 98 GLY A N 1
ATOM 760 C CA . GLY A 1 98 ? 7.565 8.043 -11.572 1.00 92.56 98 GLY A CA 1
ATOM 761 C C . GLY A 1 98 ? 7.705 8.915 -12.823 1.00 92.56 98 GLY A C 1
ATOM 762 O O . GLY A 1 98 ? 7.635 10.143 -12.725 1.00 92.56 98 GLY A O 1
ATOM 763 N N . CYS A 1 99 ? 7.820 8.294 -14.002 1.00 89.81 99 CYS A N 1
ATOM 764 C CA . CYS A 1 99 ? 7.907 8.994 -15.283 1.00 89.81 99 CYS A CA 1
ATOM 765 C C . CYS A 1 99 ? 6.627 9.761 -15.643 1.00 89.81 99 CYS A C 1
ATOM 767 O O . CYS A 1 99 ? 6.712 10.900 -16.094 1.00 89.81 99 CYS A O 1
ATOM 769 N N . MET A 1 100 ? 5.447 9.179 -15.412 1.00 85.69 100 MET A N 1
ATOM 770 C CA . MET A 1 100 ? 4.161 9.773 -15.806 1.00 85.69 100 MET A CA 1
ATOM 771 C C . MET A 1 100 ? 3.860 11.145 -15.151 1.00 85.69 100 MET A C 1
ATOM 773 O O . MET A 1 100 ? 3.528 12.081 -15.875 1.00 85.69 100 MET A O 1
ATOM 777 N N . PRO A 1 101 ? 3.980 11.329 -13.820 1.00 84.88 101 PRO A N 1
ATOM 778 C CA . PRO A 1 101 ? 3.809 12.620 -13.157 1.00 84.88 101 PRO A CA 1
ATOM 779 C C . PRO A 1 101 ? 5.075 13.494 -13.192 1.00 84.88 101 PRO A C 1
ATOM 781 O O . PRO A 1 101 ? 5.047 14.607 -12.667 1.00 84.88 101 PRO A O 1
ATOM 784 N N . GLY A 1 102 ? 6.191 13.004 -13.747 1.00 87.94 102 GLY A N 1
ATOM 785 C CA . GLY A 1 102 ? 7.465 13.724 -13.770 1.00 87.94 102 GLY A CA 1
ATOM 786 C C . GLY A 1 102 ? 8.149 13.810 -12.403 1.00 87.94 102 GLY A C 1
ATOM 787 O O . GLY A 1 102 ? 8.791 14.814 -12.090 1.00 87.94 102 GLY A O 1
ATOM 788 N N . PHE A 1 103 ? 8.016 12.783 -11.559 1.00 90.00 103 PHE A N 1
ATOM 789 C CA . PHE A 1 103 ? 8.781 12.693 -10.316 1.00 90.00 103 PHE A CA 1
ATOM 790 C C . PHE A 1 103 ? 10.230 12.364 -10.651 1.00 90.00 103 PHE A C 1
ATOM 792 O O . PHE A 1 103 ? 10.611 11.203 -10.672 1.00 90.00 103 PHE A O 1
ATOM 799 N N . MET A 1 104 ? 11.022 13.395 -10.927 1.00 92.88 104 MET A N 1
ATOM 800 C CA . MET A 1 104 ? 12.431 13.273 -11.283 1.00 92.88 104 MET A CA 1
ATOM 801 C C . MET A 1 104 ? 13.318 13.804 -10.161 1.00 92.88 104 MET A C 1
ATOM 803 O O . MET A 1 104 ? 13.016 14.802 -9.505 1.00 92.88 104 MET A O 1
ATOM 807 N N . THR A 1 105 ? 14.435 13.124 -9.956 1.00 91.56 105 THR A N 1
ATOM 808 C CA . THR A 1 105 ? 15.555 13.597 -9.147 1.00 91.56 105 THR A CA 1
ATOM 809 C C . THR A 1 105 ? 16.339 14.669 -9.905 1.00 91.56 105 THR A C 1
ATOM 811 O O . THR A 1 105 ? 16.180 14.841 -11.114 1.00 91.56 105 THR A O 1
ATOM 814 N N . ALA A 1 106 ? 17.238 15.375 -9.213 1.00 90.62 106 ALA A N 1
ATOM 815 C CA . ALA A 1 106 ? 18.113 16.372 -9.840 1.00 90.62 106 ALA A CA 1
ATOM 816 C C . ALA A 1 106 ? 18.980 15.792 -10.978 1.00 90.62 106 ALA A C 1
ATOM 818 O O . ALA A 1 106 ? 19.369 16.518 -11.886 1.00 90.62 106 ALA A O 1
ATOM 819 N N . HIS A 1 107 ? 19.240 14.482 -10.953 1.00 89.94 107 HIS A N 1
ATOM 820 C CA . HIS A 1 107 ? 19.998 13.761 -11.978 1.00 89.94 107 HIS A CA 1
ATOM 821 C C . HIS A 1 107 ? 19.129 13.251 -13.142 1.00 89.94 107 HIS A C 1
ATOM 823 O O . HIS A 1 107 ? 19.595 12.458 -13.954 1.00 89.94 107 HIS A O 1
ATOM 829 N N . GLY A 1 108 ? 17.854 13.650 -13.211 1.00 89.75 108 GLY A N 1
ATOM 830 C CA . GLY A 1 108 ? 16.931 13.230 -14.269 1.00 89.75 108 GLY A CA 1
ATOM 831 C C . GLY A 1 108 ? 16.457 11.777 -14.162 1.00 89.75 108 GLY A C 1
ATOM 832 O O . GLY A 1 108 ? 15.814 11.288 -15.083 1.00 89.75 108 GLY A O 1
ATOM 833 N N . GLN A 1 109 ? 16.755 11.085 -13.058 1.00 91.25 109 GLN A N 1
ATOM 834 C CA . GLN A 1 109 ? 16.249 9.736 -12.797 1.00 91.25 109 GLN A CA 1
ATOM 835 C C . GLN A 1 109 ? 14.913 9.791 -12.052 1.00 91.25 109 GLN A C 1
ATOM 837 O O . GLN A 1 109 ? 14.770 10.649 -11.172 1.00 91.25 109 GLN A O 1
ATOM 842 N N . PRO A 1 110 ? 13.962 8.883 -12.323 1.00 93.06 110 PRO A N 1
ATOM 843 C CA . PRO A 1 110 ? 12.705 8.831 -11.590 1.00 93.06 110 PRO A CA 1
ATOM 844 C C . PRO A 1 110 ? 12.911 8.648 -10.079 1.00 93.06 110 PRO A C 1
ATOM 846 O O . PRO A 1 110 ? 13.654 7.780 -9.625 1.00 93.06 110 PRO A O 1
ATOM 849 N N . ASP A 1 111 ? 12.227 9.462 -9.281 1.00 94.56 111 ASP A N 1
ATOM 850 C CA . ASP A 1 111 ? 12.233 9.408 -7.821 1.00 94.56 111 ASP A CA 1
ATOM 851 C C . ASP A 1 111 ? 11.375 8.223 -7.343 1.00 94.56 111 ASP A C 1
ATOM 853 O O . ASP A 1 111 ? 10.162 8.321 -7.101 1.00 94.56 111 ASP A O 1
ATOM 857 N N . GLN A 1 112 ? 12.035 7.071 -7.235 1.00 94.25 112 GLN A N 1
ATOM 858 C CA . GLN A 1 112 ? 11.469 5.816 -6.749 1.00 94.25 112 GLN A CA 1
ATOM 859 C C . GLN A 1 112 ? 10.880 5.913 -5.328 1.00 94.25 112 GLN A C 1
ATOM 861 O O . GLN A 1 112 ? 9.720 5.522 -5.155 1.00 94.25 112 GLN A O 1
ATOM 866 N N . PRO A 1 113 ? 11.576 6.446 -4.298 1.00 94.00 113 PRO A N 1
ATOM 867 C CA . PRO A 1 113 ? 11.025 6.474 -2.944 1.00 94.00 113 PRO A CA 1
ATOM 868 C C . PRO A 1 113 ? 9.800 7.386 -2.824 1.00 94.00 113 PRO A C 1
ATOM 870 O O . PRO A 1 113 ? 8.882 7.077 -2.057 1.00 94.00 113 PRO A O 1
ATOM 873 N N . ARG A 1 114 ? 9.732 8.492 -3.575 1.00 93.44 114 ARG A N 1
ATOM 874 C CA . ARG A 1 114 ? 8.525 9.327 -3.636 1.00 93.44 114 ARG A CA 1
ATOM 875 C C . ARG A 1 114 ? 7.370 8.584 -4.294 1.00 93.44 114 ARG A C 1
ATOM 877 O O . ARG A 1 114 ? 6.286 8.538 -3.714 1.00 93.44 114 ARG A O 1
ATOM 884 N N . SER A 1 115 ? 7.610 7.972 -5.449 1.00 94.94 115 SER A N 1
ATOM 885 C CA . SER A 1 115 ? 6.628 7.167 -6.187 1.00 94.94 115 SER A CA 1
ATOM 886 C C . SER A 1 115 ? 6.057 6.034 -5.329 1.00 94.94 115 SER A C 1
ATOM 888 O O . SER A 1 115 ? 4.840 5.864 -5.237 1.00 94.94 115 SER A O 1
ATOM 890 N N . ALA A 1 116 ? 6.922 5.334 -4.595 1.00 95.94 116 ALA A N 1
ATOM 891 C CA . ALA A 1 116 ? 6.543 4.230 -3.725 1.00 95.94 116 ALA A CA 1
ATOM 892 C C . ALA A 1 116 ? 5.574 4.654 -2.616 1.00 95.94 116 ALA A C 1
ATOM 894 O O . ALA A 1 116 ? 4.629 3.927 -2.318 1.00 95.94 116 ALA A O 1
ATOM 895 N N . ARG A 1 117 ? 5.749 5.846 -2.027 1.00 95.25 117 ARG A N 1
ATOM 896 C CA . ARG A 1 117 ? 4.828 6.355 -0.995 1.00 95.25 117 ARG A CA 1
ATOM 897 C C . ARG A 1 117 ? 3.412 6.551 -1.531 1.00 95.25 117 ARG A C 1
ATOM 899 O O . ARG A 1 117 ? 2.466 6.274 -0.800 1.00 95.25 117 ARG A O 1
ATOM 906 N N . TYR A 1 118 ? 3.255 7.008 -2.774 1.00 94.88 118 TYR A N 1
ATOM 907 C CA . TYR A 1 118 ? 1.932 7.144 -3.392 1.00 94.88 118 TYR A CA 1
ATOM 908 C C . TYR A 1 118 ? 1.284 5.778 -3.618 1.00 94.88 118 TYR A C 1
ATOM 910 O O . TYR A 1 118 ? 0.157 5.563 -3.181 1.00 94.88 118 TYR A O 1
ATOM 918 N N . ILE A 1 119 ? 2.021 4.835 -4.209 1.00 95.31 119 ILE A N 1
ATOM 919 C CA . ILE A 1 119 ? 1.507 3.487 -4.492 1.00 95.31 119 ILE A CA 1
ATOM 920 C C . ILE A 1 119 ? 1.132 2.753 -3.197 1.00 95.31 119 ILE A C 1
ATOM 922 O O . ILE A 1 119 ? 0.058 2.166 -3.103 1.00 95.31 119 ILE A O 1
ATOM 926 N N . LEU A 1 120 ? 1.970 2.818 -2.159 1.00 95.75 120 LEU A N 1
ATOM 927 C CA . LEU A 1 120 ? 1.689 2.153 -0.883 1.00 95.75 120 LEU A CA 1
ATOM 928 C C . LEU A 1 120 ? 0.498 2.779 -0.147 1.00 95.75 120 LEU A C 1
ATOM 930 O O . LEU A 1 120 ? -0.272 2.060 0.487 1.00 95.75 120 LEU A O 1
ATOM 934 N N . LYS A 1 121 ? 0.302 4.100 -0.246 1.00 95.19 121 LYS A N 1
ATOM 935 C CA . LYS A 1 121 ? -0.902 4.761 0.287 1.00 95.19 121 LYS A CA 1
ATOM 936 C C . LYS A 1 121 ? -2.162 4.331 -0.461 1.00 95.19 121 LYS A C 1
ATOM 938 O O . LYS A 1 121 ? -3.194 4.124 0.173 1.00 95.19 121 LYS A O 1
ATOM 943 N N . ASP A 1 122 ? -2.076 4.160 -1.775 1.00 94.81 122 ASP A N 1
ATOM 944 C CA . ASP A 1 122 ? -3.166 3.637 -2.604 1.00 94.81 122 ASP A CA 1
ATOM 945 C C . ASP A 1 122 ? -3.480 2.165 -2.283 1.00 94.81 122 ASP A C 1
ATOM 947 O O . ASP A 1 122 ? -4.642 1.758 -2.293 1.00 94.81 122 ASP A O 1
ATOM 951 N N . TYR A 1 123 ? -2.465 1.373 -1.937 1.00 94.88 123 TYR A N 1
ATOM 952 C CA . TYR A 1 123 ? -2.637 -0.006 -1.481 1.00 94.88 123 TYR A CA 1
ATOM 953 C C . TYR A 1 123 ? -3.347 -0.078 -0.124 1.00 94.88 123 TYR A C 1
ATOM 955 O O . TYR A 1 123 ? -4.347 -0.775 0.014 1.00 94.88 123 TYR A O 1
ATOM 963 N N . VAL A 1 124 ? -2.903 0.708 0.864 1.00 93.25 124 VAL A N 1
ATOM 964 C CA . VAL A 1 124 ? -3.529 0.741 2.201 1.00 93.25 124 VAL A CA 1
ATOM 965 C C . VAL A 1 124 ? -4.928 1.366 2.176 1.00 93.25 124 VAL A C 1
ATOM 967 O O . VAL A 1 124 ? -5.787 0.964 2.956 1.00 93.25 124 VAL A O 1
ATOM 970 N N . SER A 1 125 ? -5.190 2.328 1.285 1.00 91.94 125 SER A N 1
ATOM 971 C CA . SER A 1 125 ? -6.531 2.913 1.125 1.00 91.94 125 SER A CA 1
ATOM 972 C C . SER A 1 125 ? -7.523 1.985 0.415 1.00 91.94 125 SER A C 1
ATOM 974 O O . SER A 1 125 ? -8.723 2.245 0.455 1.00 91.94 125 SER A O 1
ATOM 976 N N . GLY A 1 126 ? -7.042 0.902 -0.206 1.00 90.00 126 GLY A N 1
ATOM 977 C CA . GLY A 1 126 ? -7.867 -0.083 -0.904 1.00 90.00 126 GLY A CA 1
ATOM 978 C C . GLY A 1 126 ? -8.125 0.224 -2.380 1.00 90.00 126 GLY A C 1
ATOM 979 O O . GLY A 1 126 ? -8.886 -0.503 -3.014 1.00 90.00 126 GLY A O 1
ATOM 980 N N . LYS A 1 127 ? -7.482 1.247 -2.963 1.00 91.25 127 LYS A N 1
ATOM 981 C CA . LYS A 1 127 ? -7.520 1.479 -4.419 1.00 91.25 127 LYS A CA 1
ATOM 982 C C . LYS A 1 127 ? -6.863 0.321 -5.174 1.00 91.25 127 LYS A C 1
ATOM 984 O O . LYS A 1 127 ? -7.373 -0.111 -6.203 1.00 91.25 127 LYS A O 1
ATOM 989 N N . LEU A 1 128 ? -5.767 -0.215 -4.633 1.00 91.44 128 LEU A N 1
ATOM 990 C CA . LEU A 1 128 ? -5.226 -1.515 -5.028 1.00 91.44 128 LEU A CA 1
ATOM 991 C C . LEU A 1 128 ? -5.672 -2.572 -4.015 1.00 91.44 128 LEU A C 1
ATOM 993 O O . LEU A 1 128 ? -5.023 -2.776 -2.991 1.00 91.44 128 LEU A O 1
ATOM 997 N N . LEU A 1 129 ? -6.790 -3.238 -4.295 1.00 89.75 129 LEU A N 1
ATOM 998 C CA . LEU A 1 129 ? -7.348 -4.240 -3.392 1.00 89.75 129 LEU A CA 1
ATOM 999 C C . LEU A 1 129 ? -6.672 -5.605 -3.573 1.00 89.75 129 LEU A C 1
ATOM 1001 O O . LEU A 1 129 ? -6.668 -6.182 -4.663 1.00 89.75 129 LEU A O 1
ATOM 1005 N N . TYR A 1 130 ? -6.176 -6.156 -2.468 1.00 89.50 130 TYR A N 1
ATOM 1006 C CA . TYR A 1 130 ? -5.733 -7.541 -2.367 1.00 89.50 130 TYR A CA 1
ATOM 1007 C C . TYR A 1 130 ? -6.386 -8.222 -1.165 1.00 89.50 130 TYR A C 1
ATOM 1009 O O . TYR A 1 130 ? -6.485 -7.644 -0.082 1.00 89.50 130 TYR A O 1
ATOM 1017 N N . CYS A 1 131 ? -6.813 -9.469 -1.353 1.00 88.94 131 CYS A N 1
ATOM 1018 C CA . CYS A 1 131 ? -7.382 -10.295 -0.298 1.00 88.94 131 CYS A CA 1
ATOM 1019 C C . CYS A 1 131 ? -6.601 -11.603 -0.220 1.00 88.94 131 CYS A C 1
ATOM 1021 O O . CYS A 1 131 ? -6.480 -12.310 -1.222 1.00 88.94 131 CYS A O 1
ATOM 1023 N N . HIS A 1 132 ? -6.111 -11.937 0.974 1.00 88.81 132 HIS A N 1
ATOM 1024 C CA . HIS A 1 132 ? -5.464 -13.223 1.200 1.00 88.81 132 HIS A CA 1
ATOM 1025 C C . HIS A 1 132 ? -6.480 -14.363 1.031 1.00 88.81 132 HIS A C 1
ATOM 1027 O O . HIS A 1 132 ? -7.611 -14.249 1.520 1.00 88.81 132 HIS A O 1
ATOM 1033 N N . PRO A 1 133 ? -6.105 -15.462 0.355 1.00 89.19 133 PRO A N 1
ATOM 1034 C CA . PRO A 1 133 ? -6.948 -16.643 0.305 1.00 89.19 133 PRO A CA 1
ATOM 1035 C C . PRO A 1 133 ? -7.081 -17.256 1.706 1.00 89.19 133 PRO A C 1
ATOM 1037 O O . PRO A 1 133 ? -6.164 -17.144 2.524 1.00 89.19 133 PRO A O 1
ATOM 1040 N N . PRO A 1 134 ? -8.207 -17.929 1.997 1.00 89.94 134 PRO A N 1
ATOM 1041 C CA . PRO A 1 134 ? -8.324 -18.709 3.220 1.00 89.94 134 PRO A CA 1
ATOM 1042 C C . PRO A 1 134 ? -7.274 -19.836 3.236 1.00 89.94 134 PRO A C 1
ATOM 1044 O O . PRO A 1 134 ? -6.870 -20.310 2.167 1.00 89.94 134 PRO A O 1
ATOM 1047 N N . PRO A 1 135 ? -6.849 -20.292 4.427 1.00 89.94 135 PRO A N 1
ATOM 1048 C CA . PRO A 1 135 ? -5.856 -21.354 4.546 1.00 89.94 135 PRO A CA 1
ATOM 1049 C C . PRO A 1 135 ? -6.313 -22.611 3.793 1.00 89.94 135 PRO A C 1
ATOM 1051 O O . PRO A 1 135 ? -7.484 -22.987 3.842 1.00 89.94 135 PRO A O 1
ATOM 1054 N N . GLY A 1 136 ? -5.391 -23.237 3.058 1.00 88.12 136 GLY A N 1
ATOM 1055 C CA . GLY A 1 136 ? -5.668 -24.429 2.249 1.00 88.12 136 GLY A CA 1
ATOM 1056 C C . GLY A 1 136 ? -6.321 -24.166 0.886 1.00 88.12 136 GLY A C 1
ATOM 1057 O O . GLY A 1 136 ? -6.613 -25.122 0.171 1.00 88.12 136 GLY A O 1
ATOM 1058 N N . ARG A 1 137 ? -6.547 -22.905 0.487 1.00 85.81 137 ARG A N 1
ATOM 1059 C CA . ARG A 1 137 ? -6.955 -22.569 -0.886 1.00 85.81 137 ARG A CA 1
ATOM 1060 C C . ARG A 1 137 ? -5.826 -21.948 -1.689 1.00 85.81 137 ARG A C 1
ATOM 1062 O O . ARG A 1 137 ? -5.091 -21.095 -1.206 1.00 85.81 137 ARG A O 1
ATOM 1069 N N . ASP A 1 138 ? -5.793 -22.327 -2.959 1.00 85.81 138 ASP A N 1
ATOM 1070 C CA . ASP A 1 138 ? -4.905 -21.738 -3.948 1.00 85.81 138 ASP A CA 1
ATOM 1071 C C . ASP A 1 138 ? -5.239 -20.241 -4.198 1.00 85.81 138 ASP A C 1
ATOM 1073 O O . ASP A 1 138 ? -6.409 -19.902 -4.457 1.00 85.81 138 ASP A O 1
ATOM 1077 N N . PRO A 1 139 ? -4.241 -19.333 -4.132 1.00 80.38 139 PRO A N 1
ATOM 1078 C CA . PRO A 1 139 ? -4.423 -17.902 -4.370 1.00 80.38 139 PRO A CA 1
ATOM 1079 C C . PRO A 1 139 ? -5.018 -17.564 -5.741 1.00 80.38 139 PRO A C 1
ATOM 1081 O O . PRO A 1 139 ? -5.856 -16.661 -5.843 1.00 80.38 139 PRO A O 1
ATOM 1084 N N . VAL A 1 140 ? -4.619 -18.281 -6.797 1.00 77.75 140 VAL A N 1
ATOM 1085 C CA . VAL A 1 140 ? -5.042 -17.988 -8.176 1.00 77.75 140 VAL A CA 1
ATOM 1086 C C . VAL A 1 140 ? -6.539 -18.247 -8.321 1.00 77.75 140 VAL A C 1
ATOM 1088 O O . VAL A 1 140 ? -7.305 -17.371 -8.737 1.00 77.75 140 VAL A O 1
ATOM 1091 N N . THR A 1 141 ? -6.990 -19.413 -7.866 1.00 77.69 141 THR A N 1
ATOM 1092 C CA . THR A 1 141 ? -8.403 -19.806 -7.905 1.00 77.69 141 THR A CA 1
ATOM 1093 C C . THR A 1 141 ? -9.289 -18.875 -7.072 1.00 77.69 141 THR A C 1
ATOM 1095 O O . THR A 1 141 ? -10.387 -18.497 -7.498 1.00 77.69 141 THR A O 1
ATOM 1098 N N . PHE A 1 142 ? -8.827 -18.470 -5.886 1.00 80.19 142 PHE A N 1
ATOM 1099 C CA . PHE A 1 142 ? -9.566 -17.557 -5.010 1.00 80.19 142 PHE A CA 1
ATOM 1100 C C . PHE A 1 142 ? -9.778 -16.183 -5.659 1.00 80.19 142 PHE A C 1
ATOM 1102 O O . PHE A 1 142 ? -10.892 -15.648 -5.669 1.00 80.19 142 PHE A O 1
ATOM 1109 N N . ARG A 1 143 ? -8.728 -15.649 -6.282 1.00 74.50 143 ARG A N 1
ATOM 1110 C CA . ARG A 1 143 ? -8.735 -14.352 -6.958 1.00 74.50 143 ARG A CA 1
ATOM 1111 C C . ARG A 1 143 ? -9.760 -14.279 -8.090 1.00 74.50 143 ARG A C 1
ATOM 1113 O O . ARG A 1 143 ? -10.478 -13.285 -8.205 1.00 74.50 143 ARG A O 1
ATOM 1120 N N . HIS A 1 144 ? -9.855 -15.322 -8.913 1.00 69.69 144 HIS A N 1
ATOM 1121 C CA . HIS A 1 144 ? -10.798 -15.356 -10.035 1.00 69.69 144 HIS A CA 1
ATOM 1122 C C . HIS A 1 144 ? -12.257 -15.252 -9.585 1.00 69.69 144 HIS A C 1
ATOM 1124 O O . HIS A 1 144 ? -13.061 -14.599 -10.253 1.00 69.69 144 HIS A O 1
ATOM 1130 N N . ARG A 1 145 ? -12.600 -15.839 -8.431 1.00 63.53 145 ARG A N 1
ATOM 1131 C CA . ARG A 1 145 ? -13.949 -15.732 -7.859 1.00 63.53 145 ARG A CA 1
ATOM 1132 C C . ARG A 1 145 ? -14.264 -14.305 -7.423 1.00 63.53 145 ARG A C 1
ATOM 1134 O O . ARG A 1 145 ? -15.357 -13.820 -7.699 1.00 63.53 145 ARG A O 1
ATOM 1141 N N . HIS A 1 146 ? -13.308 -13.622 -6.794 1.00 63.03 146 HIS A N 1
ATOM 1142 C CA . HIS A 1 146 ? -13.498 -12.236 -6.370 1.00 63.03 146 HIS A CA 1
ATOM 1143 C C . HIS A 1 146 ? -13.624 -11.280 -7.564 1.00 63.03 146 HIS A C 1
ATOM 1145 O O . HIS A 1 146 ? -14.502 -10.420 -7.567 1.00 63.03 146 HIS A O 1
ATOM 1151 N N . ARG A 1 147 ? -12.818 -11.485 -8.617 1.00 68.00 147 ARG A N 1
ATOM 1152 C CA . ARG A 1 147 ? -12.904 -10.682 -9.845 1.00 68.00 147 ARG A CA 1
ATOM 1153 C C . ARG A 1 147 ? -14.276 -10.800 -10.514 1.00 68.00 147 ARG A C 1
ATOM 1155 O O . ARG A 1 147 ? -14.890 -9.776 -10.781 1.00 68.00 147 ARG A O 1
ATOM 1162 N N . ARG A 1 148 ? -14.800 -12.022 -10.679 1.00 62.97 148 ARG A N 1
ATOM 1163 C CA . ARG A 1 148 ? -16.147 -12.237 -11.241 1.00 62.97 148 ARG A CA 1
ATOM 1164 C C . ARG A 1 148 ? -17.250 -11.575 -10.411 1.00 62.97 148 ARG A C 1
ATOM 1166 O O . ARG A 1 148 ? -18.186 -11.024 -10.976 1.00 62.97 148 ARG A O 1
ATOM 1173 N N . LEU A 1 149 ? -17.146 -11.612 -9.080 1.00 61.22 149 LEU A N 1
ATOM 1174 C CA . LEU A 1 149 ? -18.111 -10.951 -8.192 1.00 61.22 149 LEU A CA 1
ATOM 1175 C C . LEU A 1 149 ? -18.097 -9.426 -8.370 1.00 61.22 149 LEU A C 1
ATOM 1177 O O . LEU A 1 149 ? -19.164 -8.817 -8.428 1.00 61.22 149 LEU A O 1
ATOM 1181 N N . LEU A 1 150 ? -16.916 -8.815 -8.494 1.00 62.31 150 LEU A N 1
ATOM 1182 C CA . LEU A 1 150 ? -16.784 -7.381 -8.768 1.00 62.31 150 LEU A CA 1
ATOM 1183 C C . LEU A 1 150 ? -17.330 -7.016 -10.154 1.00 62.31 150 LEU A C 1
ATOM 1185 O O . LEU A 1 150 ? -18.145 -6.104 -10.251 1.00 62.31 150 LEU A O 1
ATOM 1189 N N . GLU A 1 151 ? -16.961 -7.775 -11.189 1.00 65.12 151 GLU A N 1
ATOM 1190 C CA . GLU A 1 151 ? -17.442 -7.582 -12.566 1.00 65.12 151 GLU A CA 1
ATOM 1191 C C . GLU A 1 151 ? -18.976 -7.691 -12.642 1.00 65.12 151 GLU A C 1
ATOM 1193 O O . GLU A 1 151 ? -19.631 -6.814 -13.202 1.00 65.12 151 GLU A O 1
ATOM 1198 N N . SER A 1 152 ? -19.574 -8.689 -11.979 1.00 58.62 152 SER A N 1
ATOM 1199 C CA . SER A 1 152 ? -21.036 -8.866 -11.933 1.00 58.62 152 SER A CA 1
ATOM 1200 C C . SER A 1 152 ? -21.779 -7.734 -11.212 1.00 58.62 152 SER A C 1
ATOM 1202 O O . SER A 1 152 ? -22.918 -7.427 -11.558 1.00 58.62 152 SER A O 1
ATOM 1204 N N . ARG A 1 153 ? -21.139 -7.077 -10.232 1.00 57.88 153 ARG A N 1
ATOM 1205 C CA . ARG A 1 153 ? -21.700 -5.895 -9.560 1.00 57.88 153 ARG A CA 1
ATOM 1206 C C . ARG A 1 153 ? -21.629 -4.656 -10.446 1.00 57.88 153 ARG A C 1
ATOM 1208 O O . ARG A 1 153 ? -22.561 -3.864 -10.431 1.00 57.88 153 ARG A O 1
ATOM 1215 N N . THR A 1 154 ? -20.556 -4.500 -11.219 1.00 57.62 154 THR A N 1
ATOM 1216 C CA . THR A 1 154 ? -20.405 -3.377 -12.155 1.00 57.62 154 THR A CA 1
ATOM 1217 C C . THR A 1 154 ? -21.271 -3.517 -13.408 1.00 57.62 154 THR A C 1
ATOM 1219 O O . THR A 1 154 ? -21.721 -2.507 -13.939 1.00 57.62 154 THR A O 1
ATOM 1222 N N . ASP A 1 155 ? -21.562 -4.742 -13.860 1.00 52.84 155 ASP A N 1
ATOM 1223 C CA . ASP A 1 155 ? -22.459 -4.973 -15.004 1.00 52.84 155 ASP A CA 1
ATOM 1224 C C . ASP A 1 155 ? -23.939 -4.763 -14.643 1.00 52.84 155 ASP A C 1
ATOM 1226 O O . ASP A 1 155 ? -24.723 -4.313 -15.477 1.00 52.84 155 ASP A O 1
ATOM 1230 N N . GLY A 1 156 ? -24.319 -4.994 -13.380 1.00 50.22 156 GLY A N 1
ATOM 1231 C CA . GLY A 1 156 ? -25.658 -4.674 -12.871 1.00 50.22 156 GLY A CA 1
ATOM 1232 C C . GLY A 1 156 ? -26.003 -3.179 -12.908 1.00 50.22 156 GLY A C 1
ATOM 1233 O O . GLY A 1 156 ? -27.181 -2.836 -12.955 1.00 50.22 156 GLY A O 1
ATOM 1234 N N . ASP A 1 157 ? -24.995 -2.302 -12.952 1.00 51.97 157 ASP A N 1
ATOM 1235 C CA . ASP A 1 157 ? -25.151 -0.842 -13.043 1.00 51.97 157 ASP A CA 1
ATOM 1236 C C . ASP A 1 157 ? -25.138 -0.330 -14.503 1.00 51.97 157 ASP A C 1
ATOM 1238 O O . ASP A 1 157 ? -25.415 0.835 -14.776 1.00 51.97 157 ASP A O 1
ATOM 1242 N N . ARG A 1 158 ? -24.851 -1.208 -15.481 1.00 46.00 158 ARG A N 1
ATOM 1243 C CA . ARG A 1 158 ? -24.827 -0.887 -16.923 1.00 46.00 158 ARG A CA 1
ATOM 1244 C C . ARG A 1 158 ? -26.106 -1.263 -17.679 1.00 46.00 158 ARG A C 1
ATOM 1246 O O . ARG A 1 158 ? -26.213 -0.987 -18.876 1.00 46.00 158 ARG A O 1
ATOM 1253 N N . ILE A 1 159 ? -27.115 -1.833 -17.016 1.00 46.22 159 ILE A N 1
ATOM 1254 C CA . ILE A 1 159 ? -28.382 -2.200 -17.665 1.00 46.22 159 ILE A CA 1
ATOM 1255 C C . ILE A 1 159 ? -29.356 -1.000 -17.690 1.00 46.22 159 ILE A C 1
ATOM 1257 O O . ILE A 1 159 ? -30.161 -0.806 -16.788 1.00 46.22 159 ILE A O 1
ATOM 1261 N N . LYS A 1 160 ? -29.327 -0.278 -18.823 1.00 39.28 160 LYS A N 1
ATOM 1262 C CA . LYS A 1 160 ? -30.393 0.551 -19.441 1.00 39.28 160 LYS A CA 1
ATOM 1263 C C . LYS A 1 160 ? -30.813 1.861 -18.746 1.00 39.28 160 LYS A C 1
ATOM 1265 O O . LYS A 1 160 ? -31.870 1.938 -18.125 1.00 39.28 160 LYS A O 1
ATOM 1270 N N . THR A 1 161 ? -30.139 2.958 -19.101 1.00 35.75 161 THR A N 1
ATOM 1271 C CA . THR A 1 161 ? -30.806 4.270 -19.218 1.00 35.75 161 THR A CA 1
ATOM 1272 C C . THR A 1 161 ? -31.576 4.306 -20.541 1.00 35.75 161 THR A C 1
ATOM 1274 O O . THR A 1 161 ? -31.040 4.656 -21.587 1.00 35.75 161 THR A O 1
ATOM 1277 N N . GLN A 1 162 ? -32.836 3.884 -20.502 1.00 38.91 162 GLN A N 1
ATOM 1278 C CA . GLN A 1 162 ? -33.854 4.210 -21.504 1.00 38.91 162 GLN A CA 1
ATOM 1279 C C . GLN A 1 162 ? -34.898 5.084 -20.792 1.00 38.91 162 GLN A C 1
ATOM 1281 O O . GLN A 1 162 ? -35.353 4.698 -19.711 1.00 38.91 162 GLN A O 1
ATOM 1286 N N . PRO A 1 163 ? -35.277 6.257 -21.326 1.00 41.56 163 PRO A N 1
ATOM 1287 C CA . PRO A 1 163 ? -36.312 7.076 -20.718 1.00 41.56 163 PRO A CA 1
ATOM 1288 C C . PRO A 1 163 ? -37.671 6.486 -21.105 1.00 41.56 163 PRO A C 1
ATOM 1290 O O . PRO A 1 163 ? -38.073 6.547 -22.263 1.00 41.56 163 PRO A O 1
ATOM 1293 N N . GLY A 1 164 ? -38.387 5.887 -20.155 1.00 33.03 164 GLY A N 1
ATOM 1294 C CA . GLY A 1 164 ? -39.726 5.385 -20.452 1.00 33.03 164 GLY A CA 1
ATOM 1295 C C . GLY A 1 164 ? -40.403 4.637 -19.313 1.00 33.03 164 GLY A C 1
ATOM 1296 O O . GLY A 1 164 ? -40.138 3.461 -19.095 1.00 33.03 164 GLY A O 1
ATOM 1297 N N . GLY A 1 165 ? -41.364 5.306 -18.671 1.00 31.39 165 GLY A N 1
ATOM 1298 C CA . GLY A 1 165 ? -42.514 4.653 -18.043 1.00 31.39 165 GLY A CA 1
ATOM 1299 C C . GLY A 1 165 ? -42.375 4.301 -16.562 1.00 31.39 165 GLY A C 1
ATOM 1300 O O . GLY A 1 165 ? -41.765 3.306 -16.184 1.00 31.39 165 GLY A O 1
ATOM 1301 N N . ASN A 1 166 ? -43.055 5.093 -15.732 1.00 43.25 166 ASN A N 1
ATOM 1302 C CA . ASN A 1 166 ? -43.267 4.902 -14.298 1.00 43.25 166 ASN A CA 1
ATOM 1303 C C . ASN A 1 166 ? -43.592 3.449 -13.909 1.00 43.25 166 ASN A C 1
ATOM 1305 O O . ASN A 1 166 ? -44.695 2.963 -14.160 1.00 43.25 166 ASN A O 1
ATOM 1309 N N . LYS A 1 167 ? -42.688 2.800 -13.171 1.00 41.16 167 LYS A N 1
ATOM 1310 C CA . LYS A 1 167 ? -43.023 1.669 -12.297 1.00 41.16 167 LYS A CA 1
ATOM 1311 C C . LYS A 1 167 ? -42.353 1.894 -10.947 1.00 41.16 167 LYS A C 1
ATOM 1313 O O . LYS A 1 167 ? -41.134 1.857 -10.833 1.00 41.16 167 LYS A O 1
ATOM 1318 N N . LYS A 1 168 ? -43.174 2.188 -9.933 1.00 37.66 168 LYS A N 1
ATOM 1319 C CA . LYS A 1 168 ? -42.748 2.401 -8.545 1.00 37.66 168 LYS A CA 1
ATOM 1320 C C . LYS A 1 168 ? -41.972 1.173 -8.058 1.00 37.66 168 LYS A C 1
ATOM 1322 O O . LYS A 1 168 ? -42.555 0.102 -7.894 1.00 37.66 168 LYS A O 1
ATOM 1327 N N . ALA A 1 169 ? -40.674 1.338 -7.828 1.00 41.75 169 ALA A N 1
ATOM 1328 C CA . ALA A 1 169 ? -39.867 0.352 -7.128 1.00 41.75 169 ALA A CA 1
ATOM 1329 C C . ALA A 1 169 ? -40.376 0.256 -5.682 1.00 41.75 169 ALA A C 1
ATOM 1331 O O . ALA A 1 169 ? -40.414 1.254 -4.962 1.00 41.75 169 ALA A O 1
ATOM 1332 N N . LYS A 1 170 ? -40.811 -0.937 -5.265 1.00 47.47 170 LYS A N 1
ATOM 1333 C CA . LYS A 1 170 ? -41.114 -1.214 -3.859 1.00 47.47 170 LYS A CA 1
ATOM 1334 C C . LYS A 1 170 ? -39.793 -1.216 -3.096 1.00 47.47 170 LYS A C 1
ATOM 1336 O O . LYS A 1 170 ? -39.007 -2.153 -3.199 1.00 47.47 170 LYS A O 1
ATOM 1341 N N . GLN A 1 171 ? -39.554 -0.130 -2.374 1.00 47.34 171 GLN A N 1
ATOM 1342 C CA . GLN A 1 171 ? -38.485 0.005 -1.400 1.00 47.34 171 GLN A CA 1
ATOM 1343 C C . GLN A 1 171 ? -38.761 -0.995 -0.271 1.00 47.34 171 GLN A C 1
ATOM 1345 O O . GLN A 1 171 ? -39.715 -0.825 0.483 1.00 47.34 171 GLN A O 1
ATOM 1350 N N . ILE A 1 172 ? -37.973 -2.068 -0.184 1.00 53.41 172 ILE A N 1
ATOM 1351 C CA . ILE A 1 172 ? -37.967 -2.919 1.009 1.00 53.41 172 ILE A CA 1
ATOM 1352 C C . ILE A 1 172 ? -37.267 -2.101 2.093 1.00 53.41 172 ILE A C 1
ATOM 1354 O O . ILE A 1 172 ? -36.044 -2.002 2.152 1.00 53.41 172 ILE A O 1
ATOM 1358 N N . GLU A 1 173 ? -38.078 -1.411 2.879 1.00 52.22 173 GLU A N 1
ATOM 1359 C CA . GLU A 1 173 ? -37.663 -0.635 4.032 1.00 52.22 173 GLU A CA 1
ATOM 1360 C C . GLU A 1 173 ? -37.379 -1.578 5.206 1.00 52.22 173 GLU A C 1
ATOM 1362 O O . GLU A 1 173 ? -38.278 -2.195 5.770 1.00 52.22 173 GLU A O 1
ATOM 1367 N N . ASN A 1 174 ? -36.110 -1.701 5.599 1.00 58.53 174 ASN A N 1
ATOM 1368 C CA . ASN A 1 174 ? -35.782 -2.294 6.892 1.00 58.53 174 ASN A CA 1
ATOM 1369 C C . ASN A 1 174 ? -36.280 -1.338 7.981 1.00 58.53 174 ASN A C 1
ATOM 1371 O O . ASN A 1 174 ? -35.714 -0.260 8.168 1.00 58.53 174 ASN A O 1
ATOM 1375 N N . VAL A 1 175 ? -37.335 -1.745 8.691 1.00 56.12 175 VAL A N 1
ATOM 1376 C CA . VAL A 1 175 ? -38.038 -0.992 9.751 1.00 56.12 175 VAL A CA 1
ATOM 1377 C C . VAL A 1 175 ? -37.075 -0.374 10.777 1.00 56.12 175 VAL A C 1
ATOM 1379 O O . VAL A 1 175 ? -37.273 0.753 11.223 1.00 56.12 175 VAL A O 1
ATOM 1382 N N . VAL A 1 176 ? -35.967 -1.061 11.065 1.00 56.41 176 VAL A N 1
ATOM 1383 C CA . VAL A 1 176 ? -34.914 -0.608 11.990 1.00 56.41 176 VAL A CA 1
ATOM 1384 C C . VAL A 1 176 ? -34.248 0.698 11.529 1.00 56.41 176 VAL A C 1
ATOM 1386 O O . VAL A 1 176 ? -33.937 1.563 12.343 1.00 56.41 176 VAL A O 1
ATOM 1389 N N . ASN A 1 177 ? -34.068 0.885 10.218 1.00 54.00 177 ASN A N 1
ATOM 1390 C CA . ASN A 1 177 ? -33.335 2.028 9.672 1.00 54.00 177 ASN A CA 1
ATOM 1391 C C . ASN A 1 177 ? -34.153 3.331 9.730 1.00 54.00 177 ASN A C 1
ATOM 1393 O O . ASN A 1 177 ? -33.593 4.413 9.891 1.00 54.00 177 ASN A O 1
ATOM 1397 N N . LYS A 1 178 ? -35.491 3.239 9.655 1.00 58.84 178 LYS A N 1
ATOM 1398 C CA . LYS A 1 178 ? -36.375 4.404 9.824 1.00 58.84 178 LYS A CA 1
ATOM 1399 C C . LYS A 1 178 ? -36.368 4.919 11.263 1.00 58.84 178 LYS A C 1
ATOM 1401 O O . LYS A 1 178 ? -36.309 6.127 11.465 1.00 58.84 178 LYS A O 1
ATOM 1406 N N . MET A 1 179 ? -36.374 4.027 12.254 1.00 57.12 179 MET A N 1
ATOM 1407 C CA . MET A 1 179 ? -36.339 4.426 13.668 1.00 57.12 179 MET A CA 1
ATOM 1408 C C . MET A 1 179 ? -35.017 5.089 14.066 1.00 57.12 179 MET A C 1
ATOM 1410 O O . MET A 1 179 ? -35.027 6.026 14.858 1.00 57.12 179 MET A O 1
ATOM 1414 N N . PHE A 1 180 ? -33.896 4.661 13.482 1.00 59.78 180 PHE A N 1
ATOM 1415 C CA . PHE A 1 180 ? -32.579 5.199 13.828 1.00 59.78 180 PHE A CA 1
ATOM 1416 C C . PHE A 1 180 ? -32.349 6.633 13.319 1.00 59.78 180 PHE A C 1
ATOM 1418 O O . PHE A 1 180 ? -31.747 7.450 14.008 1.00 59.78 180 PHE A O 1
ATOM 1425 N N . ILE A 1 181 ? -32.838 6.958 12.117 1.00 57.53 181 ILE A N 1
ATOM 1426 C CA . ILE A 1 181 ? -32.535 8.237 11.448 1.00 57.53 181 ILE A CA 1
ATOM 1427 C C . ILE A 1 181 ? -33.518 9.354 11.851 1.00 57.53 181 ILE A C 1
ATOM 1429 O O . ILE A 1 181 ? -33.174 10.530 11.766 1.00 57.53 181 ILE A O 1
ATOM 1433 N N . HIS A 1 182 ? -34.720 9.012 12.325 1.00 57.28 182 HIS A N 1
ATOM 1434 C CA . HIS A 1 182 ? -35.755 9.989 12.692 1.00 57.28 182 HIS A CA 1
ATOM 1435 C C . HIS A 1 182 ? -35.790 10.368 14.176 1.00 57.28 182 HIS A C 1
ATOM 1437 O O . HIS A 1 182 ? -36.592 11.217 14.560 1.00 57.28 182 HIS A O 1
ATOM 1443 N N . HIS A 1 183 ? -34.946 9.774 15.021 1.00 56.19 183 HIS A N 1
ATOM 1444 C CA . HIS A 1 183 ? -34.930 10.142 16.431 1.00 56.19 183 HIS A CA 1
ATOM 1445 C C . HIS A 1 183 ? -34.309 11.539 16.599 1.00 56.19 183 HIS A C 1
ATOM 1447 O O . HIS A 1 183 ? -33.115 11.734 16.363 1.00 56.19 183 HIS A O 1
ATOM 1453 N N . GLU A 1 184 ? -35.115 12.510 17.040 1.00 52.78 184 GLU A N 1
ATOM 1454 C CA . GLU A 1 184 ? -34.762 13.939 17.165 1.00 52.78 184 GLU A CA 1
ATOM 1455 C C . GLU A 1 184 ? -33.562 14.225 18.097 1.00 52.78 184 GLU A C 1
ATOM 1457 O O . GLU A 1 184 ? -33.032 15.335 18.112 1.00 52.78 184 GLU A O 1
ATOM 1462 N N . ASN A 1 185 ? -33.069 13.213 18.822 1.00 51.09 185 ASN A N 1
ATOM 1463 C CA . ASN A 1 185 ? -31.915 13.310 19.719 1.00 51.09 185 ASN A CA 1
ATOM 1464 C C . ASN A 1 185 ? -30.576 12.848 19.115 1.00 51.09 185 ASN A C 1
ATOM 1466 O O . ASN A 1 185 ? -29.548 12.973 19.786 1.00 51.09 185 ASN A O 1
ATOM 1470 N N . VAL A 1 186 ? -30.518 12.374 17.862 1.00 49.25 186 VAL A N 1
ATOM 1471 C CA . VAL A 1 186 ? -29.228 12.095 17.199 1.00 49.25 186 VAL A CA 1
ATOM 1472 C C . VAL A 1 186 ? -28.650 13.405 16.668 1.00 49.25 186 VAL A C 1
ATOM 1474 O O . VAL A 1 186 ? -28.646 13.706 15.475 1.00 49.25 186 VAL A O 1
ATOM 1477 N N . ARG A 1 187 ? -28.139 14.227 17.588 1.00 43.34 187 ARG A N 1
ATOM 1478 C CA . ARG A 1 187 ? -27.352 15.416 17.265 1.00 43.34 187 ARG A CA 1
ATOM 1479 C C . ARG A 1 187 ? -25.974 14.958 16.784 1.00 43.34 187 ARG A C 1
ATOM 1481 O O . ARG A 1 187 ? -24.993 15.001 17.522 1.00 43.34 187 ARG A O 1
ATOM 1488 N N . ALA A 1 188 ? -25.902 14.488 15.541 1.00 45.25 188 ALA A N 1
ATOM 1489 C CA . ALA A 1 188 ? -24.639 14.251 14.864 1.00 45.25 188 ALA A CA 1
ATOM 1490 C C . ALA A 1 188 ? -23.896 15.592 14.767 1.00 45.25 188 ALA A C 1
ATOM 1492 O O . ALA A 1 188 ? -24.214 16.453 13.949 1.00 45.25 188 ALA A O 1
ATOM 1493 N N . LEU A 1 189 ? -22.909 15.796 15.641 1.00 41.88 189 LEU A N 1
ATOM 1494 C CA . LEU A 1 189 ? -21.949 16.896 15.567 1.00 41.88 189 LEU A CA 1
ATOM 1495 C C . LEU A 1 189 ? -20.981 16.644 14.404 1.00 41.88 189 LEU A C 1
ATOM 1497 O O . LEU A 1 189 ? -19.772 16.510 14.577 1.00 41.88 189 LEU A O 1
ATOM 1501 N N . THR A 1 190 ? -21.504 16.589 13.184 1.00 40.16 190 THR A N 1
ATOM 1502 C CA . THR A 1 190 ? -20.685 16.632 11.981 1.00 40.16 190 THR A CA 1
ATOM 1503 C C . THR A 1 190 ? -20.417 18.103 11.684 1.00 40.16 190 THR A C 1
ATOM 1505 O O . THR A 1 190 ? -21.154 18.758 10.952 1.00 40.16 190 THR A O 1
ATOM 1508 N N . LYS A 1 191 ? -19.353 18.664 12.275 1.00 41.19 191 LYS A N 1
ATOM 1509 C CA . LYS A 1 191 ? -18.753 19.909 11.770 1.00 41.19 191 LYS A CA 1
ATOM 1510 C C . LYS A 1 191 ? -18.132 19.619 10.400 1.00 41.19 191 LYS A C 1
ATOM 1512 O O . LYS A 1 191 ? -16.930 19.417 10.277 1.00 41.19 191 LYS A O 1
ATOM 1517 N N . GLY A 1 192 ? -18.980 19.571 9.379 1.00 34.44 192 GLY A N 1
ATOM 1518 C CA . GLY A 1 192 ? -18.611 19.595 7.974 1.00 34.44 192 GLY A CA 1
ATOM 1519 C C . GLY A 1 192 ? -19.036 20.932 7.388 1.00 34.44 192 GLY A C 1
ATOM 1520 O O . GLY A 1 192 ? -20.222 21.237 7.321 1.00 34.44 192 GLY A O 1
ATOM 1521 N N . VAL A 1 193 ? -18.063 21.747 6.991 1.00 34.03 193 VAL A N 1
ATOM 1522 C CA . VAL A 1 193 ? -18.306 22.938 6.175 1.00 34.03 193 VAL A CA 1
ATOM 1523 C C . VAL A 1 193 ? -18.728 22.453 4.791 1.00 34.03 193 VAL A C 1
ATOM 1525 O O . VAL A 1 193 ? -17.927 21.842 4.089 1.00 34.03 193 VAL A O 1
ATOM 1528 N N . GLN A 1 194 ? -19.974 22.720 4.407 1.00 31.30 194 GLN A N 1
ATOM 1529 C CA . GLN A 1 194 ? -20.411 22.650 3.014 1.00 31.30 194 GLN A CA 1
ATOM 1530 C C . GLN A 1 194 ? -20.572 24.082 2.482 1.00 31.30 194 GLN A C 1
ATOM 1532 O O . GLN A 1 194 ? -21.180 24.916 3.160 1.00 31.30 194 GLN A O 1
ATOM 1537 N N . PRO A 1 195 ? -19.992 24.406 1.313 1.00 34.03 195 PRO A N 1
ATOM 1538 C CA . PRO A 1 195 ? -20.064 25.730 0.722 1.00 34.03 195 PRO A CA 1
ATOM 1539 C C . PRO A 1 195 ? -21.402 25.886 -0.009 1.00 34.03 195 PRO A C 1
ATOM 1541 O O . PRO A 1 195 ? -21.762 25.068 -0.849 1.00 34.03 195 PRO A O 1
ATOM 1544 N N . GLY A 1 196 ? -22.136 26.951 0.299 1.00 28.89 196 GLY A N 1
ATOM 1545 C CA . GLY A 1 196 ? -23.410 27.267 -0.340 1.00 28.89 196 GLY A CA 1
ATOM 1546 C C . GLY A 1 196 ? -23.529 28.767 -0.539 1.00 28.89 196 GLY A C 1
ATOM 1547 O O . GLY A 1 196 ? -23.566 29.533 0.418 1.00 28.89 196 GLY A O 1
ATOM 1548 N N . MET A 1 197 ? -23.506 29.168 -1.801 1.00 33.56 197 MET A N 1
ATOM 1549 C CA . MET A 1 197 ? -23.547 30.532 -2.304 1.00 33.56 197 MET A CA 1
ATOM 1550 C C . MET A 1 197 ? -24.755 31.328 -1.769 1.00 33.56 197 MET A C 1
ATOM 1552 O O . MET A 1 197 ? -25.895 30.926 -1.961 1.00 33.56 197 MET A O 1
ATOM 1556 N N . GLY A 1 198 ? -24.473 32.499 -1.191 1.00 33.97 198 GLY A N 1
ATOM 1557 C CA . GLY A 1 198 ? -25.237 33.730 -1.413 1.00 33.97 198 GLY A CA 1
ATOM 1558 C C . GLY A 1 198 ? -26.631 33.871 -0.803 1.00 33.97 198 GLY A C 1
ATOM 1559 O O . GLY A 1 198 ? -27.608 33.717 -1.517 1.00 33.97 198 GLY A O 1
ATOM 1560 N N . TYR A 1 199 ? -26.714 34.370 0.434 1.00 32.44 199 TYR A N 1
ATOM 1561 C CA . TYR A 1 199 ? -27.694 35.395 0.835 1.00 32.44 199 TYR A CA 1
ATOM 1562 C C . TYR A 1 199 ? -27.325 35.975 2.216 1.00 32.44 199 TYR A C 1
ATOM 1564 O O . TYR A 1 199 ? -27.017 35.245 3.155 1.00 32.44 199 TYR A O 1
ATOM 1572 N N . LYS A 1 200 ? -27.323 37.309 2.343 1.00 32.28 200 LYS A N 1
ATOM 1573 C CA . LYS A 1 200 ? -27.299 38.030 3.626 1.00 32.28 200 LYS A CA 1
ATOM 1574 C C . LYS A 1 200 ? -28.593 38.827 3.761 1.00 32.28 200 LYS A C 1
ATOM 1576 O O . LYS A 1 200 ? -28.867 39.642 2.892 1.00 32.28 200 LYS A O 1
ATOM 1581 N N . LEU A 1 201 ? -29.290 38.647 4.878 1.00 27.89 201 LEU A N 1
ATOM 1582 C CA . LEU A 1 201 ? -30.120 39.630 5.594 1.00 27.89 201 LEU A CA 1
ATOM 1583 C C . LEU A 1 201 ? -30.474 38.931 6.925 1.00 27.89 201 LEU A C 1
ATOM 1585 O O . LEU A 1 201 ? -30.896 37.785 6.899 1.00 27.89 201 LEU A O 1
ATOM 1589 N N . GLY A 1 202 ? -30.161 39.428 8.121 1.00 29.73 202 GLY A N 1
ATOM 1590 C CA . GLY A 1 202 ? -30.402 40.778 8.611 1.00 29.73 202 GLY A CA 1
ATOM 1591 C C . GLY A 1 202 ? -31.775 40.795 9.290 1.00 29.73 202 GLY A C 1
ATOM 1592 O O . GLY A 1 202 ? -32.771 40.645 8.598 1.00 29.73 202 GLY A O 1
ATOM 1593 N N . SER A 1 203 ? -31.796 41.019 10.610 1.00 28.83 203 SER A N 1
ATOM 1594 C CA . SER A 1 203 ? -32.966 41.156 11.502 1.00 28.83 203 SER A CA 1
ATOM 1595 C C . SER A 1 203 ? -33.383 39.894 12.270 1.00 28.83 203 SER A C 1
ATOM 1597 O O . SER A 1 203 ? -33.941 38.946 11.729 1.00 28.83 203 SER A O 1
ATOM 1599 N N . GLY A 1 204 ? -33.107 39.915 13.574 1.00 27.44 204 GLY A N 1
ATOM 1600 C CA . GLY A 1 204 ? -33.579 38.955 14.562 1.00 27.44 204 GLY A CA 1
ATOM 1601 C C . GLY A 1 204 ? -33.669 39.663 15.909 1.00 27.44 204 GLY A C 1
ATOM 1602 O O . GLY A 1 204 ? -32.656 40.057 16.478 1.00 27.44 204 GLY A O 1
ATOM 1603 N N . VAL A 1 205 ? -34.909 39.886 16.327 1.00 27.55 205 VAL A N 1
ATOM 1604 C CA . VAL A 1 205 ? -35.392 40.613 17.503 1.00 27.55 205 VAL A CA 1
ATOM 1605 C C . VAL A 1 205 ? -34.747 40.112 18.799 1.00 27.55 205 VAL A C 1
ATOM 1607 O O . VAL A 1 205 ? -34.732 38.915 19.074 1.00 27.55 205 VAL A O 1
ATOM 1610 N N . VAL A 1 206 ? -34.244 41.048 19.607 1.00 29.78 206 VAL A N 1
ATOM 1611 C CA . VAL A 1 206 ? -33.753 40.806 20.969 1.00 29.78 206 VAL A CA 1
ATOM 1612 C C . VAL A 1 206 ? -34.900 41.069 21.941 1.00 29.78 206 VAL A C 1
ATOM 1614 O O . VAL A 1 206 ? -35.452 42.168 21.976 1.00 29.78 206 VAL A O 1
ATOM 1617 N N . THR A 1 207 ? -35.265 40.056 22.722 1.00 28.95 207 THR A N 1
ATOM 1618 C CA . THR A 1 207 ? -36.193 40.160 23.852 1.00 28.95 207 THR A CA 1
ATOM 1619 C C . THR A 1 207 ? -35.544 40.923 25.006 1.00 28.95 207 THR A C 1
ATOM 1621 O O . THR A 1 207 ? -34.425 40.614 25.414 1.00 28.95 207 THR A O 1
ATOM 1624 N N . ALA A 1 208 ? -36.263 41.917 25.523 1.00 27.42 208 ALA A N 1
ATOM 1625 C CA . ALA A 1 208 ? -35.862 42.764 26.636 1.00 27.42 208 ALA A CA 1
ATOM 1626 C C . ALA A 1 208 ? -35.941 42.034 27.986 1.00 27.42 208 ALA A C 1
ATOM 1628 O O . ALA A 1 208 ? -36.972 41.439 28.289 1.00 27.42 208 ALA A O 1
ATOM 1629 N N . ALA A 1 209 ? -34.901 42.169 28.816 1.00 28.30 209 ALA A N 1
ATOM 1630 C CA . ALA A 1 209 ? -35.025 42.290 30.270 1.00 28.30 209 ALA A CA 1
ATOM 1631 C C . ALA A 1 209 ? -33.700 42.738 30.919 1.00 28.30 209 ALA A C 1
ATOM 1633 O O . ALA A 1 209 ? -32.634 42.228 30.587 1.00 28.30 209 ALA A O 1
ATOM 1634 N N . ALA A 1 210 ? -33.855 43.623 31.908 1.00 29.75 210 ALA A N 1
ATOM 1635 C CA . ALA A 1 210 ? -32.930 44.032 32.970 1.00 29.75 210 ALA A CA 1
ATOM 1636 C C . ALA A 1 210 ? -31.848 45.090 32.659 1.00 29.75 210 ALA A C 1
ATOM 1638 O O . ALA A 1 210 ? -30.798 44.843 32.076 1.00 29.75 210 ALA A O 1
ATOM 1639 N N . VAL A 1 211 ? -32.140 46.289 33.171 1.00 27.75 211 VAL A N 1
ATOM 1640 C CA . VAL A 1 211 ? -31.289 47.471 33.316 1.00 27.75 211 VAL A CA 1
ATOM 1641 C C . VAL A 1 211 ? -30.393 47.308 34.546 1.00 27.75 211 VAL A C 1
ATOM 1643 O O . VAL A 1 211 ? -30.906 47.101 35.643 1.00 27.75 211 VAL A O 1
ATOM 1646 N N . SER A 1 212 ? -29.079 47.479 34.399 1.00 29.08 212 SER A N 1
ATOM 1647 C CA . SER A 1 212 ? -28.218 48.070 35.436 1.00 29.08 212 SER A CA 1
ATOM 1648 C C . SER A 1 212 ? -26.978 48.693 34.801 1.00 29.08 212 SER A C 1
ATOM 1650 O O . SER A 1 212 ? -26.293 48.093 33.977 1.00 29.08 212 SER A O 1
ATOM 1652 N N . SER A 1 213 ? -26.768 49.951 35.160 1.00 29.14 213 SER A N 1
ATOM 1653 C CA . SER A 1 213 ? -25.686 50.841 34.772 1.00 29.14 213 SER A CA 1
ATOM 1654 C C . SER A 1 213 ? -24.417 50.548 35.562 1.00 29.14 213 SER A C 1
ATOM 1656 O O . SER A 1 213 ? -24.478 50.573 36.784 1.00 29.14 213 SER A O 1
ATOM 1658 N N . GLU A 1 214 ? -23.275 50.412 34.890 1.00 27.61 214 GLU A N 1
ATOM 1659 C CA . GLU A 1 214 ? -21.985 50.821 35.452 1.00 27.61 214 GLU A CA 1
ATOM 1660 C C . GLU A 1 214 ? -20.932 50.997 34.350 1.00 27.61 214 GLU A C 1
ATOM 1662 O O . GLU A 1 214 ? -20.896 50.287 33.344 1.00 27.61 214 GLU A O 1
ATOM 1667 N N . SER A 1 215 ? -20.131 52.042 34.519 1.00 29.19 215 SER A N 1
ATOM 1668 C CA . SER A 1 215 ? -19.044 52.475 33.653 1.00 29.19 215 SER A CA 1
ATOM 1669 C C . SER A 1 215 ? -17.744 51.718 33.967 1.00 29.19 215 SER A C 1
ATOM 1671 O O . SER A 1 215 ? -17.643 51.036 34.978 1.00 29.19 215 SER A O 1
ATOM 1673 N N . VAL A 1 216 ? -16.727 51.939 33.117 1.00 30.53 216 VAL A N 1
ATOM 1674 C CA . VAL A 1 216 ? -15.270 51.749 33.335 1.00 30.53 216 VAL A CA 1
ATOM 1675 C C . VAL A 1 216 ? -14.582 50.705 32.426 1.00 30.53 216 VAL A C 1
ATOM 1677 O O . VAL A 1 216 ? -14.557 49.506 32.663 1.00 30.53 216 VAL A O 1
ATOM 1680 N N . VAL A 1 217 ? -13.965 51.256 31.371 1.00 33.84 217 VAL A N 1
ATOM 1681 C CA . VAL A 1 217 ? -12.553 51.124 30.936 1.00 33.84 217 VAL A CA 1
ATOM 1682 C C . VAL A 1 217 ? -11.827 49.771 31.073 1.00 33.84 217 VAL A C 1
ATOM 1684 O O . VAL A 1 217 ? -11.433 49.349 32.156 1.00 33.84 217 VAL A O 1
ATOM 1687 N N . GLY A 1 218 ? -11.364 49.263 29.922 1.00 34.62 218 GLY A N 1
ATOM 1688 C CA . GLY A 1 218 ? -10.065 48.587 29.799 1.00 34.62 218 GLY A CA 1
ATOM 1689 C C . GLY A 1 218 ? -9.851 47.957 28.419 1.00 34.62 218 GLY A C 1
ATOM 1690 O O . GLY A 1 218 ? -10.803 47.527 27.787 1.00 34.62 218 GLY A O 1
ATOM 1691 N N . LYS A 1 219 ? -8.658 47.837 27.836 1.00 34.84 219 LYS A N 1
ATOM 1692 C CA . LYS A 1 219 ? -7.335 48.475 27.963 1.00 34.84 219 LYS A CA 1
ATOM 1693 C C . LYS A 1 219 ? -6.649 48.305 26.582 1.00 34.84 219 LYS A C 1
ATOM 1695 O O . LYS A 1 219 ? -7.077 47.467 25.787 1.00 34.84 219 LYS A O 1
ATOM 1700 N N . PRO A 1 220 ? -5.608 49.089 26.268 1.00 46.28 220 PRO A N 1
ATOM 1701 C CA . PRO A 1 220 ? -5.240 49.475 24.915 1.00 46.28 220 PRO A CA 1
ATOM 1702 C C . PRO A 1 220 ? -3.882 48.884 24.522 1.00 46.28 220 PRO A C 1
ATOM 1704 O O . PRO A 1 220 ? -2.850 49.432 24.888 1.00 46.28 220 PRO A O 1
ATOM 1707 N N . TRP A 1 221 ? -3.837 47.792 23.761 1.00 41.66 221 TRP A N 1
ATOM 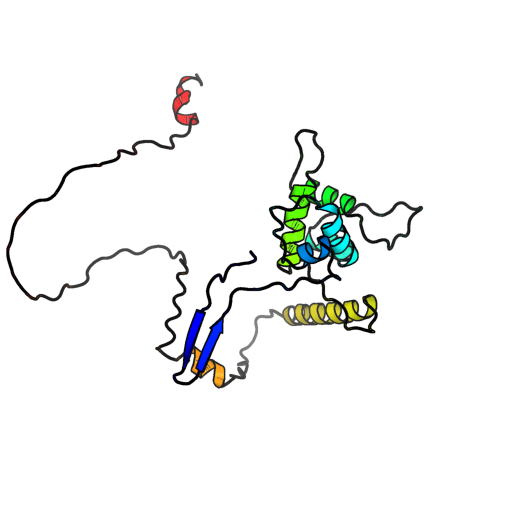1708 C CA . TRP A 1 221 ? -2.609 47.421 23.046 1.00 41.66 221 TRP A CA 1
ATOM 1709 C C . TRP A 1 221 ? -2.824 46.313 22.015 1.00 41.66 221 TRP A C 1
ATOM 1711 O O . TRP A 1 221 ? -3.614 45.394 22.203 1.00 41.66 221 TRP A O 1
ATOM 1721 N N . LYS A 1 222 ? -2.017 46.398 20.951 1.00 38.41 222 LYS A N 1
ATOM 1722 C CA . LYS A 1 222 ? -1.821 45.445 19.844 1.00 38.41 222 LYS A CA 1
ATOM 1723 C C . LYS A 1 222 ? -2.859 45.459 18.717 1.00 38.41 222 LYS A C 1
ATOM 1725 O O . LYS A 1 222 ? -3.434 44.441 18.348 1.00 38.41 222 LYS A O 1
ATOM 1730 N N . LYS A 1 223 ? -2.943 46.601 18.028 1.00 46.56 223 LYS A N 1
ATOM 1731 C CA . LYS A 1 223 ? -3.214 46.607 16.581 1.00 46.56 223 LYS A CA 1
ATOM 1732 C C . LYS A 1 223 ? -1.940 46.159 15.852 1.00 46.56 223 LYS A C 1
ATOM 1734 O O . LYS A 1 223 ? -0.982 46.918 15.780 1.00 46.56 223 LYS A O 1
ATOM 1739 N N . HIS A 1 224 ? -1.910 44.934 15.329 1.00 43.78 224 HIS A N 1
ATOM 1740 C CA . HIS A 1 224 ? -0.895 44.537 14.349 1.00 43.78 224 HIS A CA 1
ATOM 1741 C C . HIS A 1 224 ? -1.390 44.911 12.950 1.00 43.78 224 HIS A C 1
ATOM 1743 O O . HIS A 1 224 ? -2.323 44.302 12.428 1.00 43.78 224 HIS A O 1
ATOM 1749 N N . GLY A 1 225 ? -0.754 45.917 12.348 1.00 46.84 225 GLY A N 1
ATOM 1750 C CA . GLY A 1 225 ? -0.928 46.251 10.941 1.00 46.84 225 GLY A CA 1
ATOM 1751 C C . GLY A 1 225 ? -0.436 45.113 10.048 1.00 46.84 225 GLY A C 1
ATOM 1752 O O . GLY A 1 225 ? 0.707 44.672 10.149 1.00 46.84 225 GLY A O 1
ATOM 1753 N N . LYS A 1 226 ? -1.305 44.640 9.156 1.00 45.16 226 LYS A N 1
ATOM 1754 C CA . LYS A 1 226 ? -0.936 43.823 7.995 1.00 45.16 226 LYS A CA 1
ATOM 1755 C C . LYS A 1 226 ? -1.506 44.476 6.741 1.00 45.16 226 LYS A C 1
ATOM 1757 O O . LYS A 1 226 ? -2.468 43.990 6.160 1.00 45.16 226 LYS A O 1
ATOM 1762 N N . GLY A 1 227 ? -0.907 45.594 6.348 1.00 50.19 227 GLY A N 1
ATOM 1763 C CA . GLY A 1 227 ? -1.035 46.116 4.993 1.00 50.19 227 GLY A CA 1
ATOM 1764 C C . GLY A 1 227 ? 0.026 45.462 4.113 1.00 50.19 227 GLY A C 1
ATOM 1765 O O . GLY A 1 227 ? 1.208 45.543 4.422 1.00 50.19 227 GLY A O 1
ATOM 1766 N N . ASN A 1 228 ? -0.412 44.815 3.034 1.00 56.50 228 ASN A N 1
ATOM 1767 C CA . ASN A 1 228 ? 0.387 44.469 1.851 1.00 56.50 228 ASN A CA 1
ATOM 1768 C C . ASN A 1 228 ? 1.311 43.246 1.936 1.00 56.50 228 ASN A C 1
ATOM 1770 O O . ASN A 1 228 ? 2.498 43.309 1.630 1.00 56.50 228 ASN A O 1
ATOM 1774 N N . LYS A 1 229 ? 0.737 42.067 2.206 1.00 53.28 229 LYS A N 1
ATOM 1775 C CA . LYS A 1 229 ? 1.396 40.789 1.885 1.00 53.28 229 LYS A CA 1
ATOM 1776 C C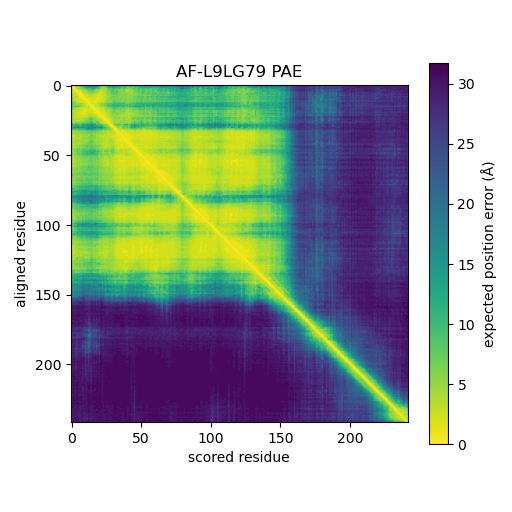 . LYS A 1 229 ? 0.651 40.054 0.775 1.00 53.28 229 LYS A C 1
ATOM 1778 O O . LYS A 1 229 ? -0.082 39.112 1.061 1.00 53.28 229 LYS A O 1
ATOM 1783 N N . LYS A 1 230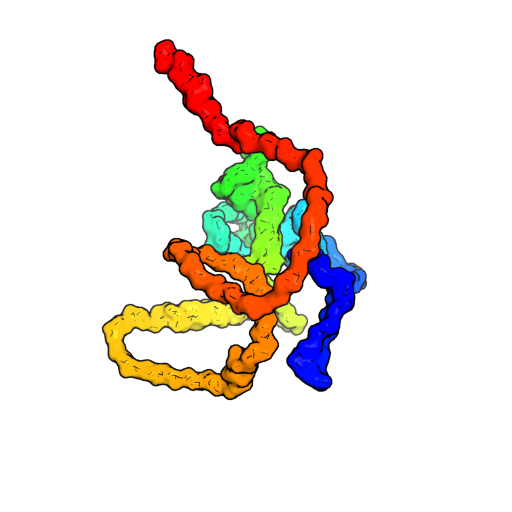 ? 0.843 40.531 -0.464 1.00 56.62 230 LYS A N 1
ATOM 1784 C CA . LYS A 1 230 ? 0.819 39.811 -1.762 1.00 56.62 230 LYS A CA 1
ATOM 1785 C C . LYS A 1 230 ? 0.483 40.790 -2.894 1.00 56.62 230 LYS A C 1
ATOM 1787 O O . LYS A 1 230 ? -0.589 40.730 -3.486 1.00 56.62 230 LYS A O 1
ATOM 1792 N N . GLU A 1 231 ? 1.420 41.673 -3.216 1.00 56.81 231 GLU A N 1
ATOM 1793 C CA . GLU A 1 231 ? 1.411 42.341 -4.516 1.00 56.81 231 GLU A CA 1
ATOM 1794 C C . GLU A 1 231 ? 2.283 41.531 -5.482 1.00 56.81 231 GLU A C 1
ATOM 1796 O O . GLU A 1 231 ? 3.395 41.126 -5.145 1.00 56.81 231 GLU A O 1
ATOM 1801 N N . LYS A 1 232 ? 1.739 41.191 -6.655 1.00 54.28 232 LYS A N 1
ATOM 1802 C CA . LYS A 1 232 ? 2.453 40.407 -7.671 1.00 54.28 232 LYS A CA 1
ATOM 1803 C C . LYS A 1 232 ? 3.586 41.259 -8.248 1.00 54.28 232 LYS A C 1
ATOM 1805 O O . LYS A 1 232 ? 3.327 42.343 -8.763 1.00 54.28 232 LYS A O 1
ATOM 1810 N N . SER A 1 233 ? 4.805 40.724 -8.260 1.00 55.53 233 SER A N 1
ATOM 1811 C CA . SER A 1 233 ? 6.036 41.366 -8.760 1.00 55.53 233 SER A CA 1
ATOM 1812 C C . SER A 1 233 ? 5.930 41.936 -10.182 1.00 55.53 233 SER A C 1
ATOM 1814 O O . SER A 1 233 ? 6.594 42.915 -10.499 1.00 55.53 233 SER A O 1
ATOM 1816 N N . ARG A 1 234 ? 5.018 41.413 -11.014 1.00 58.97 234 ARG A N 1
ATOM 1817 C CA . ARG A 1 234 ? 4.724 41.946 -12.358 1.00 58.97 234 ARG A CA 1
ATOM 1818 C C . ARG A 1 234 ? 4.146 43.371 -12.372 1.00 58.97 234 ARG A C 1
ATOM 1820 O O . ARG A 1 234 ? 4.236 44.036 -13.392 1.00 58.97 234 ARG A O 1
ATOM 1827 N N . ARG A 1 235 ? 3.540 43.852 -11.278 1.00 63.25 235 ARG A N 1
ATOM 1828 C CA . ARG A 1 235 ? 3.076 45.252 -11.177 1.00 63.25 235 ARG A CA 1
ATOM 1829 C C . ARG A 1 235 ? 4.196 46.221 -10.812 1.00 63.25 235 ARG A C 1
ATOM 1831 O O . ARG A 1 235 ? 4.143 47.371 -11.224 1.00 63.25 235 ARG A O 1
ATOM 1838 N N . LEU A 1 236 ? 5.198 45.745 -10.077 1.00 63.03 236 LEU A N 1
ATOM 1839 C CA . LEU A 1 236 ? 6.266 46.570 -9.515 1.00 63.03 236 LEU A CA 1
ATOM 1840 C C . LEU A 1 236 ? 7.308 46.980 -10.569 1.00 63.03 236 LEU A C 1
ATOM 1842 O O . LEU A 1 236 ? 7.877 48.059 -10.477 1.00 63.03 236 LEU A O 1
ATOM 1846 N N . TYR A 1 237 ? 7.501 46.152 -11.601 1.00 68.44 237 TYR A N 1
ATOM 1847 C CA . TYR A 1 237 ? 8.501 46.370 -12.655 1.00 68.44 237 TYR A CA 1
ATOM 1848 C C . TYR A 1 237 ? 7.917 46.794 -14.008 1.00 68.44 237 TYR A C 1
ATOM 1850 O O . TYR A 1 237 ? 8.630 46.805 -15.002 1.00 68.44 237 TYR A O 1
ATOM 1858 N N . LYS A 1 238 ? 6.642 47.204 -14.059 1.00 67.62 238 LYS A N 1
ATOM 1859 C CA . LYS A 1 238 ? 5.978 47.611 -15.313 1.00 67.62 238 LYS A CA 1
ATOM 1860 C C . LYS A 1 238 ? 6.669 48.795 -16.018 1.00 67.62 238 LYS A C 1
ATOM 1862 O O . LYS A 1 238 ? 6.492 48.982 -17.211 1.00 67.62 238 LYS A O 1
ATOM 1867 N N . HIS A 1 239 ? 7.446 49.590 -15.286 1.00 70.44 239 HIS A N 1
ATOM 1868 C CA . HIS A 1 239 ? 8.196 50.722 -15.835 1.00 70.44 239 HIS A CA 1
ATOM 1869 C C . HIS A 1 239 ? 9.491 50.305 -16.570 1.00 70.44 239 HIS A C 1
ATOM 1871 O O . HIS A 1 239 ? 10.085 51.128 -17.252 1.00 70.44 239 HIS A O 1
ATOM 1877 N N . LEU A 1 240 ? 9.959 49.058 -16.442 1.00 69.56 240 LEU A N 1
ATOM 1878 C CA . LEU A 1 240 ? 11.180 48.589 -17.120 1.00 69.56 240 LEU A CA 1
ATOM 1879 C C . LEU A 1 240 ? 10.922 47.993 -18.517 1.00 69.56 240 LEU A C 1
ATOM 1881 O O . LEU A 1 240 ? 11.881 47.644 -19.191 1.00 69.56 240 LEU A O 1
ATOM 1885 N N . ASP A 1 241 ? 9.658 47.889 -18.941 1.00 61.25 241 ASP A N 1
ATOM 1886 C CA . ASP A 1 241 ? 9.246 47.362 -20.255 1.00 61.25 241 ASP A CA 1
ATOM 1887 C C . ASP A 1 241 ? 8.949 48.488 -21.283 1.00 61.25 241 ASP A C 1
ATOM 1889 O O . ASP A 1 241 ? 8.033 48.357 -22.098 1.00 61.25 241 ASP A O 1
ATOM 1893 N N . MET A 1 242 ? 9.682 49.611 -21.239 1.00 52.44 242 MET A N 1
ATOM 1894 C CA . MET A 1 242 ? 9.728 50.594 -22.340 1.00 52.44 242 MET A CA 1
ATOM 1895 C C . MET A 1 242 ? 11.102 50.615 -22.994 1.00 52.44 242 MET A C 1
ATOM 1897 O O . MET A 1 242 ? 12.097 50.686 -22.239 1.00 52.44 242 MET A O 1
#

Mean predicted aligned error: 18.48 Å

Nearest PDB structures (foldseek):
  6rzz-assembly1_o  TM=9.005E-01  e=1.446E-10  Saccharomyces cerevisiae
  8pv8-assembly1_Cd  TM=8.798E-01  e=2.226E-07  Thermochaetoides thermophila DSM 1495
  7uui-assembly1_m  TM=9.281E-01  e=2.050E-06  Saccharomyces cerevisiae BY4741
  8pvk-assembly1_Cd  TM=8.711E-01  e=6.352E-07  Thermochaetoides thermophila DSM 1495
  7v08-assembly1_m  TM=9.047E-01  e=6.222E-06  Saccharomyces cerevisiae BY4741

Organism: Tupaia chinensis (NCBI:txid246437)

Radius of gyration: 29.56 Å; Cα contacts (8 Å, |Δi|>4): 159; chains: 1; bounding box: 63×77×60 Å